Protein AF-A0A3P3XRT3-F1 (afdb_monomer)

Secondary structure (DSSP, 8-state):
---HHHHHHHHHHH--HHHHHHHHHHTT----HHHHHHHHHHTB-TTS-B-SSTTPPPBHHHHHHHHHHHHHTT-TTSHHHHHHHHHHHHT--TTS-----S-TT-TTS-GGG-TT-HHHHHHHHHHHHHHHHHH-S--HHHHHHHHHHHHH--GGGS-HHHHHHHHHHHTGGGGGGSHHHHHHHHHHHHH--TTS-HHHHHHHHHHHHHTT--TTSTTHHHHHHH----TTS----SS-GGGHHHHHHHHHHHHHHHT-

pLDDT: mean 92.36, std 7.06, range [64.94, 98.56]

Sequence (260 aa):
MINIDTAEGFIRKNGTEIERARLSSILGSMFDTQKALSLIQSLQNKDGGFSLVKDRESNISDTGFILTWLSDLKALHSNIAEKAIVYLESLQNKNGSWNETLPTDDTETPEWQKPENHRAMLFHTANTLFWLNKYSRNSICIEKGKRFLNENYKSEQEYIHTKWLFASIMSEKHSWRSSIIREIVKEIYEEITPEMPSSILTWMLCAFSVYEIPRDMEYIPAMMRQIHQEGDGSIESEDDDSYKVNATLEAVKVYKYYIE

InterPro domains:
  IPR008930 Terpenoid cyclases/protein prenyltransferase alpha-alpha toroid [SSF48239] (33-183)

Foldseek 3Di:
DADPVLLLVVLVVQPDLLLPLLLCLLVVHDDDLVVNVVVLLVQADPQLAGDPDPPDDGKLVRLLVVCVSCVSSVNCVPPSNVSSLVSLLVQQDPQLWHAIPDDQPPPPDDPLNHRPRPQVRLLSLLSSLLSNCLSDVDDPSNVSSLVSCVVPPDLVPHDLNSLLSNLLSCCAPNSCPPPVSLVSVVSSLVPDDLPDFLLVLLVSLLSNLSSPNACPRPCNVVSLVSRDADPSSWGDDPPDPSCRSVSSSSNSNSCSRHPD

Organism: NCBI:txid156406

Mean predicted aligned error: 3.98 Å

Nearest PDB structures (foldseek):
  6sbb-assembly1_A  TM=6.540E-01  e=2.437E-04  Scytonema sp. PCC 10023
  6sbd-assembly1_A  TM=6.364E-01  e=5.024E-04  Scytonema sp. PCC 10023
  6sbg-assembly1_A  TM=6.537E-01  e=1.359E-03  Scytonema sp. PCC 10023
  6sbe-assembly1_A  TM=6.057E-01  e=8.646E-04  Scytonema sp. PCC 10023
  6sbb-assembly2_B  TM=6.166E-01  e=2.678E-03  Scytonema sp. PCC 10023

Radius of gyration: 17.57 Å; Cα contacts (8 Å, |Δi|>4): 375; chains: 1; bounding box: 46×42×44 Å

Solvent-accessible surface area (backbone atoms only — not comparable to full-atom values): 14214 Å² total; per-residue (Å²): 114,87,56,60,70,41,26,49,52,33,34,66,73,72,36,53,73,54,51,41,40,28,50,25,44,69,73,71,47,90,65,68,62,67,61,38,50,54,56,55,54,73,45,46,47,95,74,26,25,18,29,89,51,84,96,51,72,56,32,57,66,43,32,49,52,50,50,51,52,29,48,45,56,73,34,54,87,33,75,66,38,49,33,30,50,53,31,56,62,71,57,51,40,96,75,24,42,28,55,45,71,60,72,85,83,51,86,82,60,54,71,70,56,34,50,89,33,69,48,20,26,49,32,43,29,25,54,50,45,43,50,50,51,71,72,43,91,78,50,73,65,53,56,35,28,53,48,36,46,70,75,65,68,49,83,94,72,49,52,71,67,29,52,46,35,44,44,20,61,64,15,50,94,69,35,51,76,38,68,66,41,47,48,54,52,47,55,55,54,75,67,64,52,97,82,57,48,30,21,57,56,21,49,46,48,36,46,27,51,78,36,66,54,58,59,85,43,83,63,46,62,59,57,57,67,66,41,57,65,48,96,69,23,39,19,54,40,79,82,44,80,88,43,18,49,56,26,27,53,29,42,52,50,35,43,61,69,65,72,102

Structure (mmCIF, N/CA/C/O backbone):
data_AF-A0A3P3XRT3-F1
#
_entry.id   AF-A0A3P3XRT3-F1
#
loop_
_atom_site.group_PDB
_atom_site.id
_atom_site.type_symbol
_atom_site.label_atom_id
_atom_site.label_alt_id
_atom_site.label_comp_id
_atom_site.label_asym_id
_atom_site.label_entity_id
_atom_site.label_seq_id
_atom_site.pdbx_PDB_ins_code
_atom_site.Cartn_x
_atom_site.Cartn_y
_atom_site.Cartn_z
_atom_site.occupancy
_atom_site.B_iso_or_equiv
_atom_site.auth_seq_id
_atom_site.auth_comp_id
_atom_site.auth_asym_id
_atom_site.auth_atom_id
_atom_site.pdbx_PDB_model_num
ATOM 1 N N . MET A 1 1 ? -12.065 -13.260 13.465 1.00 81.06 1 MET A N 1
ATOM 2 C CA . MET A 1 1 ? -12.872 -12.336 12.631 1.00 81.06 1 MET A CA 1
ATOM 3 C C . MET A 1 1 ? -12.669 -10.952 13.203 1.00 81.06 1 MET A C 1
ATOM 5 O O . MET A 1 1 ? -12.703 -10.832 14.419 1.00 81.06 1 MET A O 1
ATOM 9 N N . ILE A 1 2 ? -12.411 -9.964 12.351 1.00 94.00 2 ILE A N 1
ATOM 10 C CA . ILE A 1 2 ? -12.077 -8.600 12.774 1.00 94.00 2 ILE A CA 1
ATOM 11 C C . ILE A 1 2 ? -13.314 -7.951 13.401 1.00 94.00 2 ILE A C 1
ATOM 13 O O . ILE A 1 2 ? -14.370 -7.900 12.771 1.00 94.00 2 ILE A O 1
ATOM 17 N N . ASN A 1 3 ? -13.184 -7.472 14.634 1.00 96.62 3 ASN A N 1
ATOM 18 C CA . ASN A 1 3 ? -14.181 -6.650 15.299 1.00 96.62 3 ASN A CA 1
ATOM 19 C C . ASN A 1 3 ? -13.931 -5.180 14.932 1.00 96.62 3 ASN A C 1
ATOM 21 O O . ASN A 1 3 ? -12.921 -4.590 15.326 1.00 96.62 3 ASN A O 1
ATOM 25 N N . ILE A 1 4 ? -14.846 -4.611 14.141 1.00 96.94 4 ILE A N 1
ATOM 26 C CA . ILE A 1 4 ? -14.739 -3.237 13.638 1.00 96.94 4 ILE A CA 1
ATOM 27 C C . ILE A 1 4 ? -14.843 -2.204 14.757 1.00 96.94 4 ILE A C 1
ATOM 29 O O . ILE A 1 4 ? -14.091 -1.236 14.727 1.00 96.94 4 ILE A O 1
ATOM 33 N N . ASP A 1 5 ? -15.691 -2.418 15.763 1.00 97.25 5 ASP A N 1
ATOM 34 C CA . ASP A 1 5 ? -15.890 -1.436 16.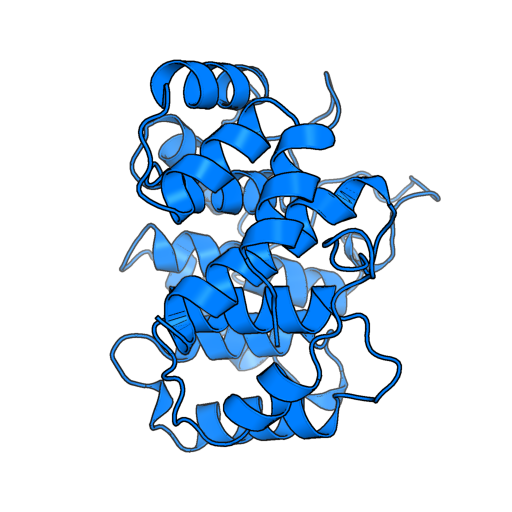834 1.00 97.25 5 ASP A CA 1
ATOM 35 C C . ASP A 1 5 ? -14.616 -1.266 17.675 1.00 97.25 5 ASP A C 1
ATOM 37 O O . ASP A 1 5 ? -14.213 -0.145 18.001 1.00 97.25 5 ASP A O 1
ATOM 41 N N . THR A 1 6 ? -13.936 -2.372 18.000 1.00 98.12 6 THR A N 1
ATOM 42 C CA . THR A 1 6 ? -12.671 -2.318 18.749 1.00 98.12 6 THR A CA 1
ATOM 43 C C . THR A 1 6 ? -11.519 -1.807 17.885 1.00 98.12 6 THR A C 1
ATOM 45 O O . THR A 1 6 ? -10.728 -0.999 18.371 1.00 98.12 6 THR A O 1
ATOM 48 N N . ALA A 1 7 ? -11.453 -2.187 16.602 1.00 98.31 7 ALA A N 1
ATOM 49 C CA . ALA A 1 7 ? -10.472 -1.650 15.652 1.00 98.31 7 ALA A CA 1
ATOM 50 C C . ALA A 1 7 ? -10.619 -0.130 15.477 1.00 98.31 7 ALA A C 1
ATOM 52 O O . ALA A 1 7 ? -9.640 0.616 15.538 1.00 98.31 7 ALA A O 1
ATOM 53 N N . GLU A 1 8 ? -11.852 0.348 15.307 1.00 98.12 8 GLU A N 1
ATOM 54 C CA . GLU A 1 8 ? -12.161 1.769 15.207 1.00 98.12 8 GLU A CA 1
ATOM 55 C C . GLU A 1 8 ? -11.764 2.504 16.491 1.00 98.12 8 GLU A C 1
ATOM 57 O O . GLU A 1 8 ? -11.096 3.539 16.428 1.00 98.12 8 GLU A O 1
ATOM 62 N N . GLY A 1 9 ? -12.122 1.955 17.656 1.00 98.19 9 GLY A N 1
ATOM 63 C CA . GLY A 1 9 ? -11.733 2.499 18.956 1.00 98.19 9 GLY A CA 1
ATOM 64 C C . GLY A 1 9 ? -10.215 2.637 19.104 1.00 98.19 9 GLY A C 1
ATOM 65 O O . GLY A 1 9 ? -9.730 3.696 19.516 1.00 98.19 9 GLY A O 1
ATOM 66 N N . PHE A 1 10 ? -9.464 1.608 18.700 1.00 98.56 10 PHE A N 1
ATOM 67 C CA . PHE A 1 10 ? -8.004 1.622 18.695 1.00 98.56 10 PHE A CA 1
ATOM 68 C C . PHE A 1 10 ? -7.444 2.726 17.786 1.00 98.56 10 PHE A C 1
ATOM 70 O O . PHE A 1 10 ? -6.646 3.551 18.240 1.00 98.56 10 PHE A O 1
ATOM 77 N N . ILE A 1 11 ? -7.892 2.802 16.527 1.00 98.44 11 ILE A N 1
ATOM 78 C CA . ILE A 1 11 ? -7.396 3.793 15.556 1.00 98.44 11 ILE A CA 1
ATOM 79 C C . ILE A 1 11 ? -7.753 5.217 15.995 1.00 98.44 11 ILE A C 1
ATOM 81 O O . ILE A 1 11 ? -6.929 6.125 15.893 1.00 98.44 11 ILE A O 1
ATOM 85 N N . ARG A 1 12 ? -8.958 5.451 16.526 1.00 97.44 12 ARG A N 1
ATOM 86 C CA . ARG A 1 12 ? -9.352 6.784 17.013 1.00 97.44 12 ARG A CA 1
ATOM 87 C C . ARG A 1 12 ? -8.476 7.254 18.170 1.00 97.44 12 ARG A C 1
ATOM 89 O O . ARG A 1 12 ? -8.139 8.440 18.220 1.00 97.44 12 ARG A O 1
ATOM 96 N N . LYS A 1 13 ? -8.112 6.338 19.071 1.00 97.94 13 LYS A N 1
ATOM 97 C CA . LYS A 1 13 ? -7.284 6.621 20.246 1.00 97.94 13 LYS A CA 1
ATOM 98 C C . LYS A 1 13 ? -5.815 6.851 19.890 1.00 97.94 13 LYS A C 1
ATOM 100 O O . LYS A 1 13 ? -5.220 7.777 20.430 1.00 97.94 13 LYS A O 1
ATOM 105 N N . ASN A 1 14 ? -5.248 6.024 19.013 1.00 98.12 14 ASN A N 1
ATOM 106 C CA . ASN A 1 14 ? -3.798 5.973 18.789 1.00 98.12 14 ASN A CA 1
ATOM 107 C C . ASN A 1 14 ? -3.346 6.599 17.462 1.00 98.12 14 ASN A C 1
ATOM 109 O O . ASN A 1 14 ? -2.182 6.957 17.327 1.00 98.12 14 ASN A O 1
ATOM 113 N N . GLY A 1 15 ? -4.247 6.752 16.491 1.00 96.88 15 GLY A N 1
ATOM 114 C CA . GLY A 1 15 ? -3.900 7.250 15.166 1.00 96.88 15 GLY A CA 1
ATOM 115 C C . GLY A 1 15 ? -3.586 8.742 15.129 1.00 96.88 15 GLY A C 1
ATOM 116 O O . GLY A 1 15 ? -4.066 9.554 15.924 1.00 96.88 15 GLY A O 1
ATOM 117 N N . THR A 1 16 ? -2.808 9.126 14.134 1.00 95.62 16 THR A N 1
ATOM 118 C CA . THR A 1 16 ? -2.596 10.504 13.709 1.00 95.62 16 THR A CA 1
ATOM 119 C C . THR A 1 16 ? -3.871 11.103 13.108 1.00 95.62 16 THR A C 1
ATOM 121 O O . THR A 1 16 ? -4.894 10.446 12.898 1.00 95.62 16 THR A O 1
ATOM 124 N N . GLU A 1 17 ? -3.827 12.400 12.810 1.00 95.50 17 GLU A N 1
ATOM 125 C CA . GLU A 1 17 ? -4.923 13.063 12.107 1.00 95.50 17 GLU A CA 1
ATOM 126 C C . GLU A 1 17 ? -5.168 12.479 10.705 1.00 95.50 17 GLU A C 1
ATOM 128 O O . GLU A 1 17 ? -6.323 12.303 10.314 1.00 95.50 17 GLU A O 1
ATOM 133 N N . ILE A 1 18 ? -4.102 12.106 9.991 1.00 96.44 18 ILE A N 1
ATOM 134 C CA . ILE A 1 18 ? -4.201 11.486 8.666 1.00 96.44 18 ILE A CA 1
ATOM 135 C C . ILE A 1 18 ? -4.844 10.098 8.777 1.00 96.44 18 ILE A C 1
ATOM 137 O O . ILE A 1 18 ? -5.763 9.784 8.026 1.00 96.44 18 ILE A O 1
ATOM 141 N N . GLU A 1 19 ? -4.433 9.283 9.747 1.00 97.31 19 GLU A N 1
ATOM 142 C CA . GLU A 1 19 ? -4.972 7.930 9.940 1.00 97.31 19 GLU A CA 1
ATOM 143 C C . GLU A 1 19 ? -6.439 7.934 10.372 1.00 97.31 19 GLU A C 1
ATOM 145 O O . GLU A 1 19 ? -7.237 7.146 9.865 1.00 97.31 19 GLU A O 1
ATOM 150 N N . ARG A 1 20 ? -6.845 8.872 11.237 1.00 97.75 20 ARG A N 1
ATOM 151 C CA . ARG A 1 20 ? -8.266 9.053 11.573 1.00 97.75 20 ARG A CA 1
ATOM 152 C C . ARG A 1 20 ? -9.093 9.504 10.370 1.00 97.75 20 ARG A C 1
ATOM 154 O O . ARG A 1 20 ? -10.235 9.072 10.229 1.00 97.75 20 ARG A O 1
ATOM 161 N N . ALA A 1 21 ? -8.540 10.349 9.501 1.00 97.81 21 ALA A N 1
ATOM 162 C CA . ALA A 1 21 ? -9.206 10.734 8.260 1.00 97.81 21 ALA A CA 1
ATOM 163 C C . ALA A 1 21 ? -9.340 9.543 7.295 1.00 97.81 21 ALA A C 1
ATOM 165 O O . ALA A 1 21 ? -10.417 9.338 6.734 1.00 97.81 21 ALA A O 1
ATOM 166 N N . ARG A 1 22 ? -8.289 8.717 7.160 1.00 97.81 22 ARG A N 1
ATOM 167 C CA . ARG A 1 22 ? -8.327 7.458 6.394 1.00 97.81 22 ARG A CA 1
ATOM 168 C C . ARG A 1 22 ? -9.428 6.538 6.921 1.00 97.81 22 ARG A C 1
ATOM 170 O O . ARG A 1 22 ? -10.268 6.114 6.135 1.00 97.81 22 ARG A O 1
ATOM 177 N N . LEU A 1 23 ? -9.491 6.313 8.238 1.00 98.12 23 LEU A N 1
ATOM 178 C CA . LEU A 1 23 ? -10.546 5.516 8.878 1.00 98.12 23 LEU A CA 1
ATOM 179 C C . LEU A 1 23 ? -11.943 6.030 8.518 1.00 98.12 23 LEU A C 1
ATOM 181 O O . LEU A 1 23 ? -12.778 5.266 8.039 1.00 98.12 23 LEU A O 1
ATOM 185 N N . SER A 1 24 ? -12.197 7.328 8.709 1.00 97.62 24 SER A N 1
ATOM 186 C CA . SER A 1 24 ? -13.496 7.920 8.382 1.00 97.62 24 SER A CA 1
ATOM 187 C C . SER A 1 24 ? -13.851 7.747 6.903 1.00 97.62 24 SER A C 1
ATOM 189 O O . SER A 1 24 ? -14.993 7.415 6.594 1.00 97.62 24 SER A O 1
ATOM 191 N N . SER A 1 25 ? -12.884 7.908 5.994 1.00 97.19 25 SER A N 1
ATOM 192 C CA . SER A 1 25 ? -13.086 7.684 4.557 1.00 97.19 25 SER A CA 1
ATOM 193 C C . SER A 1 25 ? -13.452 6.232 4.232 1.00 97.19 25 SER A C 1
ATOM 195 O O . SER A 1 25 ? -14.403 5.990 3.480 1.00 97.19 25 SER A O 1
ATOM 197 N N . ILE A 1 26 ? -12.737 5.273 4.833 1.00 96.50 26 ILE A N 1
ATOM 198 C CA . ILE A 1 26 ? -12.958 3.828 4.669 1.00 96.50 26 ILE A CA 1
ATOM 199 C C . ILE A 1 26 ? -14.353 3.431 5.177 1.00 96.50 26 ILE A C 1
ATOM 201 O O . ILE A 1 26 ? -15.062 2.671 4.518 1.00 96.50 26 ILE A O 1
ATOM 205 N N . LEU A 1 27 ? -14.782 3.990 6.311 1.00 95.81 27 LEU A N 1
ATOM 206 C CA . LEU A 1 27 ? -16.100 3.738 6.902 1.00 95.81 27 LEU A CA 1
ATOM 207 C C . LEU A 1 27 ? -17.239 4.542 6.246 1.00 95.81 27 LEU A C 1
ATOM 209 O O . LEU A 1 27 ? -18.396 4.372 6.619 1.00 95.81 27 LEU A O 1
ATOM 213 N N . GLY A 1 28 ? -16.945 5.431 5.290 1.00 93.81 28 GLY A N 1
ATOM 214 C CA . GLY A 1 28 ? -17.950 6.301 4.666 1.00 93.81 28 GLY A CA 1
ATOM 215 C C . GLY A 1 28 ? -18.530 7.363 5.608 1.00 93.81 28 GLY A C 1
ATOM 216 O O . GLY A 1 28 ? -19.614 7.888 5.362 1.00 93.81 28 GLY A O 1
ATOM 217 N N . SER A 1 29 ? -17.819 7.677 6.690 1.00 92.44 29 SER A N 1
ATOM 218 C CA . SER A 1 29 ? -18.172 8.723 7.651 1.00 92.44 29 SER A CA 1
ATOM 219 C C . SER A 1 29 ? -17.714 10.104 7.177 1.00 92.44 29 SER A C 1
ATOM 221 O O . SER A 1 29 ? -16.806 10.229 6.359 1.00 92.44 29 SER A O 1
ATOM 223 N N . MET A 1 30 ? -18.317 11.165 7.719 1.00 87.31 30 MET A N 1
ATOM 224 C CA . MET A 1 30 ? -17.897 12.542 7.438 1.00 87.31 30 MET A CA 1
ATOM 225 C C . MET A 1 30 ? -16.504 12.827 8.020 1.00 87.31 30 MET A C 1
ATOM 227 O O . MET A 1 30 ? -16.232 12.508 9.178 1.00 87.31 30 MET A O 1
ATOM 231 N N . PHE A 1 31 ? -15.633 13.467 7.238 1.00 91.31 31 PHE A N 1
ATOM 232 C CA . PHE A 1 31 ? -14.323 13.947 7.684 1.00 91.31 31 PHE A CA 1
ATOM 233 C C . PHE A 1 31 ? -13.851 15.135 6.846 1.00 91.31 31 PHE A C 1
ATOM 235 O O . PHE A 1 31 ? -14.335 15.364 5.738 1.00 91.31 31 PHE A O 1
ATOM 242 N N . ASP A 1 32 ? -12.884 15.881 7.375 1.00 90.06 32 ASP A N 1
ATOM 243 C CA . ASP A 1 32 ? -12.244 16.972 6.646 1.00 90.06 32 ASP A CA 1
ATOM 244 C C . ASP A 1 32 ? -11.137 16.424 5.735 1.00 90.06 32 ASP A C 1
ATOM 246 O O . ASP A 1 32 ? -9.975 16.279 6.127 1.00 90.06 32 ASP A O 1
ATOM 250 N N . THR A 1 33 ? -11.515 16.086 4.502 1.00 88.75 33 THR A N 1
ATOM 251 C CA . THR A 1 33 ? -10.570 15.625 3.479 1.00 88.75 33 THR A CA 1
ATOM 252 C C . THR A 1 33 ? -9.518 16.682 3.166 1.00 88.75 33 THR A C 1
ATOM 254 O O . THR A 1 33 ? -8.355 16.340 2.965 1.00 88.75 33 THR A O 1
ATOM 257 N N . GLN A 1 34 ? -9.887 17.964 3.162 1.00 92.25 34 GLN A N 1
ATOM 258 C CA . GLN A 1 34 ? -8.966 19.032 2.792 1.00 92.25 34 GLN A CA 1
ATOM 259 C C . GLN A 1 34 ? -7.842 19.165 3.816 1.00 92.25 34 GLN A C 1
ATOM 261 O O . GLN A 1 34 ? -6.679 19.284 3.432 1.00 92.25 34 GLN A O 1
ATOM 266 N N . LYS A 1 35 ? -8.167 19.075 5.109 1.00 95.38 35 LYS A N 1
ATOM 267 C CA . LYS A 1 35 ? -7.165 19.099 6.176 1.00 95.38 35 LYS A CA 1
ATOM 268 C C . LYS A 1 35 ? -6.187 17.929 6.071 1.00 95.38 35 LYS A C 1
ATOM 270 O O . LYS A 1 35 ? -4.979 18.146 6.141 1.00 95.38 35 LYS A O 1
ATOM 275 N N . ALA A 1 36 ? -6.687 16.713 5.841 1.00 96.19 36 ALA A N 1
ATOM 276 C CA . ALA A 1 36 ? -5.834 15.538 5.657 1.00 96.19 36 ALA A CA 1
ATOM 277 C C . ALA A 1 36 ? -4.910 15.686 4.435 1.00 96.19 36 ALA A C 1
ATOM 279 O O . ALA A 1 36 ? -3.708 15.453 4.541 1.00 96.19 36 ALA A O 1
ATOM 280 N N . LEU A 1 37 ? -5.442 16.144 3.297 1.00 97.25 37 LEU A N 1
ATOM 281 C CA . LEU A 1 37 ? -4.646 16.369 2.088 1.00 97.25 37 LEU A CA 1
ATOM 282 C C . LEU A 1 37 ? -3.605 17.478 2.268 1.00 97.25 37 LEU A C 1
ATOM 284 O O . LEU A 1 37 ? -2.498 17.342 1.759 1.00 97.25 37 LEU A O 1
ATOM 288 N N . SER A 1 38 ? -3.911 18.542 3.011 1.00 96.88 38 SER A N 1
ATOM 289 C CA . SER A 1 38 ? -2.933 19.587 3.331 1.00 96.88 38 SER A CA 1
ATOM 290 C C . SER A 1 38 ? -1.791 19.069 4.211 1.00 96.88 38 SER A C 1
ATOM 292 O O . SER A 1 38 ? -0.639 19.435 3.978 1.00 96.88 38 SER A O 1
ATOM 294 N N . LEU A 1 39 ? -2.078 18.188 5.176 1.00 96.00 39 LEU A N 1
ATOM 295 C CA . LEU A 1 39 ? -1.039 17.530 5.975 1.00 96.00 39 LEU A CA 1
ATOM 296 C C . LEU A 1 39 ? -0.164 16.622 5.106 1.00 96.00 39 LEU A C 1
ATOM 298 O O . LEU A 1 39 ? 1.056 16.734 5.170 1.00 96.00 39 LEU A O 1
ATOM 302 N N . ILE A 1 40 ? -0.766 15.797 4.244 1.00 96.81 40 ILE A N 1
ATOM 303 C CA . ILE A 1 40 ? -0.012 14.950 3.307 1.00 96.81 40 ILE A CA 1
ATOM 304 C C . ILE A 1 40 ? 0.847 15.818 2.387 1.00 96.81 40 ILE A C 1
ATOM 306 O O . ILE A 1 40 ? 2.037 15.573 2.254 1.00 96.81 40 ILE A O 1
ATOM 310 N N . GLN A 1 41 ? 0.288 16.879 1.801 1.00 96.69 41 GLN A N 1
ATOM 311 C CA . GLN A 1 41 ? 1.028 17.772 0.910 1.00 96.69 41 GLN A CA 1
ATOM 312 C C . GLN A 1 41 ? 2.255 18.402 1.584 1.00 96.69 41 GLN A C 1
ATOM 314 O O . GLN A 1 41 ? 3.252 18.641 0.910 1.00 96.69 41 GLN A O 1
ATOM 319 N N . SER A 1 42 ? 2.209 18.652 2.897 1.00 94.69 42 SER A N 1
ATOM 320 C CA . SER A 1 42 ? 3.353 19.195 3.642 1.00 94.69 42 SER A CA 1
ATOM 321 C C . SER A 1 42 ? 4.541 18.230 3.758 1.00 94.69 42 SER A C 1
ATOM 323 O O . SER A 1 42 ? 5.649 18.680 4.036 1.00 94.69 42 SER A O 1
ATOM 325 N N . LEU A 1 43 ? 4.317 16.934 3.514 1.00 94.69 43 LEU A N 1
ATOM 326 C CA . LEU A 1 43 ? 5.352 15.896 3.466 1.00 94.69 43 LEU A CA 1
ATOM 327 C C . LEU A 1 43 ? 5.962 15.738 2.062 1.00 94.69 43 LEU A C 1
ATOM 329 O O . LEU A 1 43 ? 6.950 15.025 1.904 1.00 94.69 43 LEU A O 1
ATOM 333 N N . GLN A 1 44 ? 5.362 16.348 1.032 1.00 96.88 44 GLN A N 1
ATOM 334 C CA . GLN A 1 44 ? 5.800 16.178 -0.352 1.00 96.88 44 GLN A CA 1
ATOM 335 C C . GLN A 1 44 ? 7.020 17.054 -0.641 1.00 96.88 44 GLN A C 1
ATOM 337 O O . GLN A 1 44 ? 6.978 18.278 -0.477 1.00 96.88 44 GLN A O 1
ATOM 342 N N . ASN A 1 45 ? 8.087 16.438 -1.139 1.00 97.19 45 ASN A N 1
ATOM 343 C CA . ASN A 1 45 ? 9.278 17.156 -1.568 1.00 97.19 45 ASN A CA 1
ATOM 344 C C . ASN A 1 45 ? 9.054 17.850 -2.921 1.00 97.19 45 ASN A C 1
ATOM 346 O O . ASN A 1 45 ? 8.067 17.640 -3.632 1.00 97.19 45 ASN A O 1
ATOM 350 N N . LYS A 1 46 ? 9.986 18.738 -3.289 1.00 96.75 46 LYS A N 1
ATOM 351 C CA . LYS A 1 46 ? 9.885 19.552 -4.516 1.00 96.75 46 LYS A CA 1
ATOM 352 C C . LYS A 1 46 ? 9.902 18.724 -5.804 1.00 96.75 46 LYS A C 1
ATOM 354 O O . LYS A 1 46 ? 9.381 19.195 -6.812 1.00 96.75 46 LYS A O 1
ATOM 359 N N . ASP A 1 47 ? 10.508 17.544 -5.767 1.00 96.88 47 ASP A N 1
ATOM 360 C CA . ASP A 1 47 ? 10.563 16.571 -6.863 1.00 96.88 47 ASP A CA 1
ATOM 361 C C . ASP A 1 47 ? 9.247 15.791 -7.048 1.00 96.88 47 ASP A C 1
ATOM 363 O O . ASP A 1 47 ? 9.082 15.102 -8.050 1.00 96.88 47 ASP A O 1
ATOM 367 N N . GLY A 1 48 ? 8.291 15.940 -6.123 1.00 97.75 48 GLY A N 1
ATOM 368 C CA . GLY A 1 48 ? 6.992 15.272 -6.144 1.00 97.75 48 GLY A CA 1
ATOM 369 C C . GLY A 1 48 ? 6.939 13.965 -5.355 1.00 97.75 48 GLY A C 1
ATOM 370 O O . GLY A 1 48 ? 5.836 13.469 -5.114 1.00 97.75 48 GLY A O 1
ATOM 371 N N . GLY A 1 49 ? 8.081 13.434 -4.918 1.00 97.62 49 GLY A N 1
ATOM 372 C CA . GLY A 1 49 ? 8.141 12.252 -4.067 1.00 97.62 49 GLY A CA 1
ATOM 373 C C . GLY A 1 49 ? 7.897 12.579 -2.594 1.00 97.62 49 GLY A C 1
ATOM 374 O O . GLY A 1 49 ? 7.670 13.729 -2.204 1.00 97.62 49 GLY A O 1
ATOM 375 N N . PHE A 1 50 ? 7.988 11.554 -1.749 1.00 96.88 50 PHE A N 1
ATOM 376 C CA . PHE A 1 50 ? 7.787 11.662 -0.304 1.00 96.88 50 PHE A CA 1
ATOM 377 C C . PHE A 1 50 ? 8.934 11.059 0.494 1.00 96.88 50 PHE A C 1
ATOM 379 O O . PHE A 1 50 ? 9.604 10.138 0.034 1.00 96.88 50 PHE A O 1
ATOM 386 N N . SER A 1 51 ? 9.092 11.581 1.707 1.00 92.31 51 SER A N 1
ATOM 387 C CA . SER A 1 51 ? 9.787 10.935 2.812 1.00 92.31 51 SER A CA 1
ATOM 388 C C . SER A 1 51 ? 8.920 11.059 4.063 1.00 92.31 51 SER A C 1
ATOM 390 O O . SER A 1 51 ? 8.376 12.133 4.338 1.00 92.31 51 SER A O 1
ATOM 392 N N . LEU A 1 52 ? 8.792 9.981 4.837 1.00 88.56 52 LEU A N 1
ATOM 393 C CA . LEU A 1 52 ? 8.111 10.012 6.136 1.00 88.56 52 LEU A CA 1
ATOM 394 C C . LEU A 1 52 ? 8.973 10.673 7.217 1.00 88.56 52 LEU A C 1
ATOM 396 O O . LEU A 1 52 ? 8.457 11.148 8.231 1.00 88.56 52 LEU A O 1
ATOM 400 N N . VAL A 1 53 ? 10.283 10.764 6.984 1.00 85.06 53 VAL A N 1
ATOM 401 C CA . VAL A 1 53 ? 11.205 11.514 7.833 1.00 85.06 53 VAL A CA 1
ATOM 402 C C . VAL A 1 53 ? 11.376 12.918 7.271 1.00 85.06 53 VAL A C 1
ATOM 404 O O . VAL A 1 53 ? 11.759 13.111 6.114 1.00 85.06 53 VAL A O 1
ATOM 407 N N . LYS A 1 54 ? 11.113 13.915 8.115 1.00 82.44 54 LYS A N 1
ATOM 408 C CA . LYS A 1 54 ? 11.238 15.324 7.753 1.00 82.44 54 LYS A CA 1
ATOM 409 C C . LYS A 1 54 ? 12.654 15.648 7.256 1.00 82.44 54 LYS A C 1
ATOM 411 O O . LYS A 1 54 ? 13.634 15.186 7.833 1.00 82.44 54 LYS A O 1
ATOM 416 N N . ASP A 1 55 ? 12.728 16.482 6.219 1.00 83.81 55 ASP A N 1
ATOM 417 C CA . ASP A 1 55 ? 13.968 16.996 5.620 1.00 83.81 55 ASP A CA 1
ATOM 418 C C . ASP A 1 55 ? 14.887 15.910 5.012 1.00 83.81 55 ASP A C 1
ATOM 420 O O . ASP A 1 55 ? 16.047 16.189 4.710 1.00 83.81 55 ASP A O 1
ATOM 424 N N . ARG A 1 56 ? 14.378 14.687 4.793 1.00 87.88 56 ARG A N 1
ATOM 425 C CA . ARG A 1 56 ? 15.063 13.650 4.005 1.00 87.88 56 ARG A CA 1
ATOM 426 C C . ARG A 1 56 ? 14.629 13.664 2.539 1.00 87.88 56 ARG A C 1
ATOM 428 O O . ARG A 1 56 ? 13.554 14.154 2.182 1.00 87.88 56 ARG A O 1
ATOM 435 N N . GLU A 1 57 ? 15.498 13.112 1.699 1.00 91.75 57 GLU A N 1
ATOM 436 C CA . GLU A 1 57 ? 15.238 12.910 0.277 1.00 91.75 57 GLU A CA 1
ATOM 437 C C . GLU A 1 57 ? 14.073 11.951 0.057 1.00 91.75 57 GLU A C 1
ATOM 439 O O . GLU A 1 57 ? 13.812 11.058 0.865 1.00 91.75 57 GLU A O 1
ATOM 444 N N . SER A 1 58 ? 13.368 12.149 -1.053 1.00 95.19 58 SER A N 1
ATOM 445 C CA . SER A 1 58 ? 12.285 11.255 -1.422 1.00 95.19 58 SER A CA 1
ATOM 446 C C . SER A 1 58 ? 12.799 9.870 -1.768 1.00 95.19 58 SER A C 1
ATOM 448 O O . SER A 1 58 ? 13.872 9.726 -2.355 1.00 95.19 58 SER A O 1
ATOM 450 N N . ASN A 1 59 ? 11.995 8.866 -1.438 1.00 94.00 59 ASN A N 1
ATOM 451 C CA . ASN A 1 59 ? 12.289 7.469 -1.726 1.00 94.00 59 ASN A CA 1
ATOM 452 C C . ASN A 1 59 ? 11.042 6.735 -2.244 1.00 94.00 59 ASN A C 1
ATOM 454 O O . ASN A 1 59 ? 9.913 7.244 -2.172 1.00 94.00 59 ASN A O 1
ATOM 458 N N . ILE A 1 60 ? 11.247 5.551 -2.824 1.00 95.44 60 ILE A N 1
ATOM 459 C CA . ILE A 1 60 ? 10.172 4.787 -3.470 1.00 95.44 60 ILE A CA 1
ATOM 460 C C . ILE A 1 60 ? 9.191 4.240 -2.435 1.00 95.44 60 ILE A C 1
ATOM 462 O O . ILE A 1 60 ? 7.978 4.291 -2.661 1.00 95.44 60 ILE A O 1
ATOM 466 N N . SER A 1 61 ? 9.696 3.728 -1.315 1.00 93.25 61 SER A N 1
ATOM 467 C CA . SER A 1 61 ? 8.895 3.072 -0.279 1.00 93.25 61 SER A CA 1
ATOM 468 C C . SER A 1 61 ? 7.898 4.042 0.345 1.00 93.25 61 SER A C 1
ATOM 470 O O . SER A 1 61 ? 6.694 3.786 0.310 1.00 93.25 61 SER A O 1
ATOM 472 N N . ASP A 1 62 ? 8.370 5.197 0.808 1.00 94.56 62 ASP A N 1
ATOM 473 C CA . ASP A 1 62 ? 7.541 6.234 1.422 1.00 94.56 62 ASP A CA 1
ATOM 474 C C . ASP A 1 62 ? 6.558 6.819 0.410 1.00 94.56 62 ASP A C 1
ATOM 476 O O . ASP A 1 62 ? 5.384 7.027 0.720 1.00 94.56 62 ASP A O 1
ATOM 480 N N . THR A 1 63 ? 6.992 7.028 -0.836 1.00 97.56 63 THR A N 1
ATOM 481 C CA . THR A 1 63 ? 6.094 7.504 -1.896 1.00 97.56 63 THR A CA 1
ATOM 482 C C . THR A 1 63 ? 4.972 6.500 -2.171 1.00 97.56 63 THR A C 1
ATOM 484 O O . THR A 1 63 ? 3.804 6.889 -2.249 1.00 97.56 63 THR A O 1
ATOM 487 N N . GLY A 1 64 ? 5.290 5.205 -2.260 1.00 96.19 64 GLY A N 1
ATOM 488 C CA . GLY A 1 64 ? 4.297 4.137 -2.382 1.00 96.19 64 GLY A CA 1
ATOM 489 C C . GLY A 1 64 ? 3.365 4.060 -1.170 1.00 96.19 64 GLY A C 1
ATOM 490 O O . GLY A 1 64 ? 2.154 3.903 -1.329 1.00 96.19 64 GLY A O 1
ATOM 491 N N . PHE A 1 65 ? 3.896 4.244 0.038 1.00 95.12 65 PHE A N 1
ATOM 492 C CA . PHE A 1 65 ? 3.109 4.235 1.268 1.00 95.12 65 PHE A CA 1
ATOM 493 C C . PHE A 1 65 ? 2.110 5.399 1.333 1.00 95.12 65 PHE A C 1
ATOM 495 O O . PHE A 1 65 ? 0.937 5.201 1.658 1.00 95.12 65 PHE A O 1
ATOM 502 N N . ILE A 1 66 ? 2.519 6.605 0.926 1.00 97.56 66 ILE A N 1
ATOM 503 C CA . ILE A 1 66 ? 1.618 7.761 0.824 1.00 97.56 66 ILE A CA 1
ATOM 504 C C . ILE A 1 66 ? 0.538 7.547 -0.249 1.00 97.56 66 ILE A C 1
ATOM 506 O O . ILE A 1 66 ? -0.603 7.983 -0.066 1.00 97.56 66 ILE A O 1
ATOM 510 N N . LEU A 1 67 ? 0.832 6.839 -1.346 1.00 97.81 67 LEU A N 1
ATOM 511 C CA . LEU A 1 67 ? -0.189 6.482 -2.339 1.00 97.81 67 LEU A CA 1
ATOM 512 C C . LEU A 1 67 ? -1.274 5.566 -1.746 1.00 97.81 67 LEU A C 1
ATOM 514 O O . LEU A 1 67 ? -2.448 5.736 -2.091 1.00 97.81 67 LEU A O 1
ATOM 518 N N . THR A 1 68 ? -0.943 4.705 -0.775 1.00 96.31 68 THR A N 1
ATOM 519 C CA . THR A 1 68 ? -1.944 3.978 0.029 1.00 96.31 68 THR A CA 1
ATOM 520 C C . THR A 1 68 ? -2.871 4.940 0.765 1.00 96.31 68 THR A C 1
ATOM 522 O O . THR A 1 68 ? -4.092 4.779 0.727 1.00 96.31 68 THR A O 1
ATOM 525 N N . TRP A 1 69 ? -2.322 5.977 1.403 1.00 97.50 69 TRP A N 1
ATOM 526 C CA . TRP A 1 69 ? -3.118 6.954 2.150 1.00 97.50 69 TRP A CA 1
ATOM 527 C C . TRP A 1 69 ? -4.039 7.748 1.226 1.00 97.50 69 TRP A C 1
ATOM 529 O O . TRP A 1 69 ? -5.217 7.935 1.528 1.00 97.50 69 TRP A O 1
ATOM 539 N N . LEU A 1 70 ? -3.526 8.180 0.073 1.00 97.69 70 LEU A N 1
ATOM 540 C CA . LEU A 1 70 ? -4.314 8.882 -0.938 1.00 97.69 70 LEU A CA 1
ATOM 541 C C . LEU A 1 70 ? -5.402 7.977 -1.528 1.00 97.69 70 LEU A C 1
ATOM 543 O O . LEU A 1 70 ? -6.503 8.457 -1.785 1.00 97.69 70 LEU A O 1
ATOM 547 N N . SER A 1 71 ? -5.143 6.678 -1.690 1.00 96.06 71 SER A N 1
ATOM 548 C CA . SER A 1 71 ? -6.156 5.684 -2.070 1.00 96.06 71 SER A CA 1
ATOM 549 C C . SER A 1 71 ? -7.280 5.590 -1.046 1.00 96.06 71 SER A C 1
ATOM 551 O O . SER A 1 71 ? -8.450 5.743 -1.402 1.00 96.06 71 SER A O 1
ATOM 553 N N . ASP A 1 72 ? -6.940 5.451 0.235 1.00 96.50 72 ASP A N 1
ATOM 554 C CA . ASP A 1 72 ? -7.925 5.362 1.317 1.00 96.50 72 ASP A CA 1
ATOM 555 C C . ASP A 1 72 ? -8.775 6.635 1.426 1.00 96.50 72 ASP A C 1
ATOM 557 O O . ASP A 1 72 ? -9.977 6.569 1.682 1.00 96.50 72 ASP A O 1
ATOM 561 N N . LEU A 1 73 ? -8.178 7.800 1.162 1.00 97.12 73 LEU A N 1
ATOM 562 C CA . LEU A 1 73 ? -8.850 9.104 1.125 1.00 97.12 73 LEU A CA 1
ATOM 563 C C . LEU A 1 73 ? -9.587 9.383 -0.198 1.00 97.12 73 LEU A C 1
ATOM 565 O O . LEU A 1 73 ? -10.111 10.482 -0.375 1.00 97.12 73 LEU A O 1
ATOM 569 N N . LYS A 1 74 ? -9.634 8.420 -1.132 1.00 95.19 74 LYS A N 1
ATOM 570 C CA . LYS A 1 74 ? -10.249 8.558 -2.470 1.00 95.19 74 LYS A CA 1
ATOM 571 C C . LYS A 1 74 ? -9.657 9.720 -3.285 1.00 95.19 74 LYS A C 1
ATOM 573 O O . LYS A 1 74 ? -10.332 10.339 -4.103 1.00 95.19 74 LYS A O 1
ATOM 578 N N . ALA A 1 75 ? -8.374 9.997 -3.072 1.00 96.12 75 ALA A N 1
ATOM 579 C CA . ALA A 1 75 ? -7.621 11.122 -3.614 1.00 96.12 75 ALA A CA 1
ATOM 580 C C . ALA A 1 75 ? -6.479 10.695 -4.557 1.00 96.12 75 ALA A C 1
ATOM 582 O O . ALA A 1 75 ? -5.576 11.491 -4.828 1.00 96.12 75 ALA A O 1
ATOM 583 N N . LEU A 1 76 ? -6.520 9.470 -5.098 1.00 94.56 76 LEU A N 1
ATOM 584 C CA . LEU A 1 76 ? -5.532 8.991 -6.077 1.00 94.56 76 LEU A CA 1
ATOM 585 C C . LEU A 1 76 ? -5.463 9.842 -7.346 1.00 94.56 76 LEU A C 1
ATOM 587 O O . LEU A 1 76 ? -4.440 9.813 -7.999 1.00 94.56 76 LEU A O 1
ATOM 591 N N . HIS A 1 77 ? -6.489 10.623 -7.688 1.00 93.19 77 HIS A N 1
ATOM 592 C CA . HIS A 1 77 ? -6.462 11.540 -8.840 1.00 93.19 77 HIS A CA 1
ATOM 593 C C . HIS A 1 77 ? -6.248 13.010 -8.441 1.00 93.19 77 HIS A C 1
ATOM 595 O O . HIS A 1 77 ? -6.577 13.921 -9.195 1.00 93.19 77 HIS A O 1
ATOM 601 N N . SER A 1 78 ? -5.733 13.260 -7.236 1.00 95.94 78 SER A N 1
ATOM 602 C CA . SER A 1 78 ? -5.331 14.601 -6.806 1.00 95.94 78 SER A CA 1
ATOM 603 C C . SER A 1 78 ? -3.989 15.013 -7.424 1.00 95.94 78 SER A C 1
ATOM 605 O O . SER A 1 78 ? -3.168 14.168 -7.774 1.00 95.94 78 SER A O 1
ATOM 607 N N . ASN A 1 79 ? -3.713 16.320 -7.458 1.00 96.75 79 ASN A N 1
ATOM 608 C CA . ASN A 1 79 ? -2.404 16.862 -7.858 1.00 96.75 79 ASN A CA 1
ATOM 609 C C . ASN A 1 79 ? -1.246 16.343 -6.976 1.00 96.75 79 ASN A C 1
ATOM 611 O O . ASN A 1 79 ? -0.101 16.297 -7.411 1.00 96.75 79 ASN A O 1
ATOM 615 N N . ILE A 1 80 ? -1.534 15.954 -5.728 1.00 97.88 80 ILE A N 1
ATOM 616 C CA . ILE A 1 80 ? -0.545 15.350 -4.825 1.00 97.88 80 ILE A CA 1
ATOM 617 C C . ILE A 1 80 ? -0.123 13.981 -5.375 1.00 97.88 80 ILE A C 1
ATOM 619 O O . ILE A 1 80 ? 1.069 13.725 -5.535 1.00 97.88 80 ILE A O 1
ATOM 623 N N . ALA A 1 81 ? -1.103 13.137 -5.713 1.00 97.50 81 ALA A N 1
ATOM 624 C CA . ALA A 1 81 ? -0.865 11.819 -6.293 1.00 97.50 81 ALA A CA 1
ATOM 625 C C . ALA A 1 81 ? -0.213 11.914 -7.678 1.00 97.50 81 ALA A C 1
ATOM 627 O O . ALA A 1 81 ? 0.739 11.196 -7.946 1.00 97.50 81 ALA A O 1
ATOM 628 N N . GLU A 1 82 ? -0.667 12.831 -8.537 1.00 96.81 82 GLU A N 1
ATOM 629 C CA . GLU A 1 82 ? -0.086 13.036 -9.871 1.00 96.81 82 GLU A CA 1
ATOM 630 C C . GLU A 1 82 ? 1.421 13.316 -9.808 1.00 96.81 82 GLU A C 1
ATOM 632 O O . GLU A 1 82 ? 2.202 12.688 -10.520 1.00 96.81 82 GLU A O 1
ATOM 637 N N . LYS A 1 83 ? 1.855 14.186 -8.891 1.00 98.06 83 LYS A N 1
ATOM 638 C CA . LYS A 1 83 ? 3.281 14.465 -8.674 1.00 98.06 83 LYS A CA 1
ATOM 639 C C . LYS A 1 83 ? 4.064 13.251 -8.175 1.00 98.06 83 LYS A C 1
ATOM 641 O O . LYS A 1 83 ? 5.177 13.034 -8.642 1.00 98.06 83 LYS A O 1
ATOM 646 N N . ALA A 1 84 ? 3.484 12.452 -7.280 1.00 97.88 84 ALA A N 1
ATOM 647 C CA . ALA A 1 84 ? 4.103 11.210 -6.815 1.00 97.88 84 ALA A CA 1
ATOM 648 C C . ALA A 1 84 ? 4.258 10.187 -7.944 1.00 97.88 84 ALA A C 1
ATOM 650 O O . ALA A 1 84 ? 5.287 9.528 -8.048 1.00 97.88 84 ALA A O 1
ATOM 651 N N . ILE A 1 85 ? 3.261 10.085 -8.822 1.00 97.06 85 ILE A N 1
ATOM 652 C CA . ILE A 1 85 ? 3.308 9.205 -9.990 1.00 97.06 85 ILE A CA 1
ATOM 653 C C . ILE A 1 85 ? 4.402 9.658 -10.955 1.00 97.06 85 ILE A C 1
ATOM 655 O O . ILE A 1 85 ? 5.216 8.835 -11.357 1.00 97.06 85 ILE A O 1
ATOM 659 N N . VAL A 1 86 ? 4.483 10.957 -11.264 1.00 96.69 86 VAL A N 1
ATOM 660 C CA . VAL A 1 86 ? 5.554 11.513 -12.112 1.00 96.69 86 VAL A CA 1
ATOM 661 C C . VAL A 1 86 ? 6.935 11.260 -11.504 1.00 96.69 86 VAL A C 1
ATOM 663 O O . VAL A 1 86 ? 7.854 10.864 -12.223 1.00 96.69 86 VAL A O 1
ATOM 666 N N . TYR A 1 87 ? 7.081 11.440 -10.189 1.00 97.44 87 TYR A N 1
ATOM 667 C CA . TYR A 1 87 ? 8.309 11.105 -9.471 1.00 97.44 87 TYR A CA 1
ATOM 668 C C . TYR A 1 87 ? 8.676 9.624 -9.655 1.00 97.44 87 TYR A C 1
ATOM 670 O O . TYR A 1 87 ? 9.774 9.330 -10.126 1.00 97.44 87 TYR A O 1
ATOM 678 N N . LEU A 1 88 ? 7.750 8.694 -9.389 1.00 97.12 88 LEU A N 1
ATOM 679 C CA . LEU A 1 88 ? 7.994 7.255 -9.542 1.00 97.12 88 LEU A CA 1
ATOM 680 C C . LEU A 1 88 ? 8.331 6.886 -10.992 1.00 97.12 88 LEU A C 1
ATOM 682 O O . LEU A 1 88 ? 9.275 6.137 -11.231 1.00 97.12 88 LEU A O 1
ATOM 686 N N . GLU A 1 89 ? 7.619 7.428 -11.982 1.00 96.25 89 GLU A N 1
ATOM 687 C CA . GLU A 1 89 ? 7.927 7.188 -13.397 1.00 96.25 89 GLU A CA 1
ATOM 688 C C . GLU A 1 89 ? 9.333 7.681 -13.780 1.00 96.25 89 GLU A C 1
ATOM 690 O O . GLU A 1 89 ? 10.006 7.033 -14.585 1.00 96.25 89 GLU A O 1
ATOM 695 N N . SER A 1 90 ? 9.805 8.781 -13.181 1.00 95.69 90 SER A N 1
ATOM 696 C CA . SER A 1 90 ? 11.141 9.339 -13.438 1.00 95.69 90 SER A CA 1
ATOM 697 C C . SER A 1 90 ? 12.291 8.455 -12.943 1.00 95.69 90 SER A C 1
ATOM 699 O O . SER A 1 90 ? 13.406 8.561 -13.456 1.00 95.69 90 SER A O 1
ATOM 701 N N . LEU A 1 91 ? 12.013 7.552 -11.997 1.00 96.06 91 LEU A N 1
ATOM 702 C CA . LEU A 1 91 ? 12.994 6.642 -11.403 1.00 96.06 91 LEU A CA 1
ATOM 703 C C . LEU A 1 91 ? 13.106 5.300 -12.137 1.00 96.06 91 LEU A C 1
ATOM 705 O O . LEU A 1 91 ? 13.919 4.461 -11.749 1.00 96.06 91 LEU A O 1
ATOM 709 N N . GLN A 1 92 ? 12.307 5.063 -13.185 1.00 96.94 92 GLN A N 1
ATOM 710 C CA . GLN A 1 92 ? 12.335 3.778 -13.877 1.00 96.94 92 GLN A CA 1
ATOM 711 C C . GLN A 1 92 ? 13.693 3.534 -14.556 1.00 96.94 92 GLN A C 1
ATOM 713 O O . GLN A 1 92 ? 14.144 4.300 -15.415 1.00 96.94 92 GLN A O 1
ATOM 718 N N . ASN A 1 93 ? 14.311 2.394 -14.249 1.00 95.88 93 ASN A N 1
ATOM 719 C CA . ASN A 1 93 ? 15.528 1.941 -14.908 1.00 95.88 93 ASN A CA 1
ATOM 720 C C . ASN A 1 93 ? 15.283 1.587 -16.384 1.00 95.88 93 ASN A C 1
ATOM 722 O O . ASN A 1 93 ? 14.181 1.249 -16.817 1.00 95.88 93 ASN A O 1
ATOM 726 N N . LYS A 1 94 ? 16.354 1.563 -17.189 1.00 95.31 94 LYS A N 1
ATOM 727 C CA . LYS A 1 94 ? 16.269 1.215 -18.624 1.00 95.31 94 LYS A CA 1
ATOM 728 C C . LYS A 1 94 ? 15.661 -0.169 -18.891 1.00 95.31 94 LYS A C 1
ATOM 730 O O . LYS A 1 94 ? 15.015 -0.345 -19.922 1.00 95.31 94 LYS A O 1
ATOM 735 N N . ASN A 1 95 ? 15.880 -1.126 -17.989 1.00 94.50 95 ASN A N 1
ATOM 736 C CA . ASN A 1 95 ? 15.329 -2.485 -18.052 1.00 94.50 95 ASN A CA 1
ATOM 737 C C . ASN A 1 95 ? 13.863 -2.573 -17.577 1.00 94.50 95 ASN A C 1
ATOM 739 O O . ASN A 1 95 ? 13.274 -3.641 -17.679 1.00 94.50 95 ASN A O 1
ATOM 743 N N . GLY A 1 96 ? 13.277 -1.477 -17.082 1.00 96.44 96 GLY A N 1
ATOM 744 C CA . GLY A 1 96 ? 11.903 -1.420 -16.589 1.00 96.44 96 GLY A CA 1
ATOM 745 C C . GLY A 1 96 ? 11.740 -1.608 -15.080 1.00 96.44 96 GLY A C 1
ATOM 746 O O . GLY A 1 96 ? 10.607 -1.526 -14.617 1.00 96.44 96 GLY A O 1
ATOM 747 N N . SER A 1 97 ? 12.816 -1.851 -14.325 1.00 96.44 97 SER A N 1
ATOM 748 C CA . SER A 1 97 ? 12.749 -2.036 -12.871 1.00 96.44 97 SER A CA 1
ATOM 749 C C . SER A 1 97 ? 12.777 -0.720 -12.090 1.00 96.44 97 SER A C 1
ATOM 751 O O . SER A 1 97 ? 13.102 0.339 -12.634 1.00 96.44 97 SER A O 1
ATOM 753 N N . TRP A 1 98 ? 12.484 -0.819 -10.796 1.00 96.06 98 TRP A N 1
ATOM 754 C CA . TRP A 1 98 ? 12.680 0.226 -9.797 1.00 96.06 98 TRP A CA 1
ATOM 755 C C . TRP A 1 98 ? 13.518 -0.309 -8.643 1.00 96.06 98 TRP A C 1
ATOM 757 O O . TRP A 1 98 ? 13.302 -1.433 -8.195 1.00 96.06 98 TRP A O 1
ATOM 767 N N . ASN A 1 99 ? 14.441 0.520 -8.165 1.00 92.31 99 ASN A N 1
ATOM 768 C CA . ASN A 1 99 ? 15.264 0.276 -6.986 1.00 92.31 99 ASN A CA 1
ATOM 769 C C . ASN A 1 99 ? 15.101 1.444 -6.034 1.00 92.31 99 ASN A C 1
ATOM 771 O O . ASN A 1 99 ? 14.853 2.562 -6.490 1.00 92.31 99 ASN A O 1
ATOM 775 N N . GLU A 1 100 ? 15.301 1.194 -4.746 1.00 90.75 100 GLU A N 1
ATOM 776 C CA . GLU A 1 100 ? 15.375 2.301 -3.811 1.00 90.75 100 GLU A CA 1
ATOM 777 C C . GLU A 1 100 ? 16.488 3.287 -4.153 1.00 90.75 100 GLU A C 1
ATOM 779 O O . GLU A 1 100 ? 17.504 2.940 -4.761 1.00 90.75 100 GLU A O 1
ATOM 784 N N . THR A 1 101 ? 16.259 4.533 -3.755 1.00 81.06 101 THR A N 1
ATOM 785 C CA . THR A 1 101 ? 17.182 5.652 -3.971 1.00 81.06 101 THR A CA 1
ATOM 786 C C . THR A 1 101 ? 17.959 6.019 -2.710 1.00 81.06 101 THR A C 1
ATOM 788 O O . THR A 1 101 ? 18.762 6.949 -2.744 1.00 81.06 101 THR A O 1
ATOM 791 N N . LEU A 1 102 ? 17.734 5.300 -1.605 1.00 75.56 102 LEU A N 1
ATOM 792 C CA . LEU A 1 102 ? 18.414 5.529 -0.333 1.00 75.56 102 LEU A CA 1
ATOM 793 C C . LEU A 1 102 ? 19.914 5.165 -0.415 1.00 75.56 102 LEU A C 1
ATOM 795 O O . LEU A 1 102 ? 20.281 4.239 -1.147 1.00 75.56 102 LEU A O 1
ATOM 799 N N . PRO A 1 103 ? 20.793 5.864 0.331 1.00 69.19 103 PRO A N 1
ATOM 800 C CA . PRO A 1 103 ? 22.224 5.568 0.358 1.00 69.19 103 PRO A CA 1
ATOM 801 C C . PRO A 1 103 ? 22.526 4.128 0.797 1.00 69.19 103 PRO A C 1
ATOM 803 O O . PRO A 1 103 ? 21.965 3.621 1.763 1.00 69.19 103 PRO A O 1
ATOM 806 N N . THR A 1 104 ? 23.453 3.468 0.100 1.00 64.94 104 THR A N 1
ATOM 807 C CA . THR A 1 104 ? 23.848 2.070 0.362 1.00 64.94 104 THR A CA 1
ATOM 808 C C . THR A 1 104 ? 24.723 1.892 1.606 1.00 64.94 104 THR A C 1
ATOM 810 O O . THR A 1 104 ? 24.965 0.761 2.021 1.00 64.94 104 THR A O 1
ATOM 813 N N . ASP A 1 105 ? 25.264 2.979 2.158 1.00 66.31 105 ASP A N 1
ATOM 814 C CA . ASP A 1 105 ? 26.196 2.976 3.290 1.00 66.31 105 ASP A CA 1
ATOM 815 C C . ASP A 1 105 ? 25.509 3.077 4.660 1.00 66.31 105 ASP A C 1
ATOM 817 O O . ASP A 1 105 ? 26.179 2.970 5.690 1.00 66.31 105 ASP A O 1
ATOM 821 N N . ASP A 1 106 ? 24.183 3.211 4.690 1.00 67.75 106 ASP A N 1
ATOM 822 C CA . ASP A 1 106 ? 23.412 3.193 5.925 1.00 67.75 106 ASP A CA 1
ATOM 823 C C . ASP A 1 106 ? 23.231 1.752 6.434 1.00 67.75 106 ASP A C 1
ATOM 825 O O . ASP A 1 106 ? 22.423 0.964 5.936 1.00 67.75 106 ASP A O 1
ATOM 829 N N . THR A 1 107 ? 24.004 1.399 7.463 1.00 65.62 107 THR A N 1
ATOM 830 C CA . THR A 1 107 ? 23.950 0.083 8.112 1.00 65.62 107 THR A CA 1
ATOM 831 C C . THR A 1 107 ? 22.628 -0.197 8.823 1.00 65.62 107 THR A C 1
ATOM 833 O O . THR A 1 107 ? 22.369 -1.353 9.153 1.00 65.62 107 THR A O 1
ATOM 836 N N . GLU A 1 108 ? 21.807 0.827 9.070 1.00 72.50 108 GLU A N 1
ATOM 837 C CA . GLU A 1 108 ? 20.479 0.685 9.673 1.00 72.50 108 GLU A CA 1
ATOM 838 C C . GLU A 1 108 ? 19.388 0.418 8.624 1.00 72.50 108 GLU A C 1
ATOM 840 O O . GLU A 1 108 ? 18.279 0.033 8.990 1.00 72.50 108 GLU A O 1
ATOM 845 N N . THR A 1 109 ? 19.693 0.551 7.325 1.00 74.81 109 THR A N 1
ATOM 846 C CA . THR A 1 109 ? 18.723 0.290 6.253 1.00 74.81 109 THR A CA 1
ATOM 847 C C . THR A 1 109 ? 18.382 -1.209 6.181 1.00 74.81 109 THR A C 1
ATOM 849 O O . THR A 1 109 ? 19.280 -2.036 5.960 1.00 74.81 109 THR A O 1
ATOM 852 N N . PRO A 1 110 ? 17.099 -1.594 6.329 1.00 80.56 110 PRO A N 1
ATOM 853 C CA . PRO A 1 110 ? 16.648 -2.975 6.186 1.00 80.56 110 PRO A CA 1
ATOM 854 C C . PRO A 1 110 ? 17.018 -3.584 4.831 1.00 80.56 110 PRO A C 1
ATOM 856 O O . PRO A 1 110 ? 17.036 -2.902 3.810 1.00 80.56 110 PRO A O 1
ATOM 859 N N . GLU A 1 111 ? 17.240 -4.902 4.789 1.00 84.00 111 GLU A N 1
ATOM 860 C CA . GLU A 1 111 ? 17.608 -5.624 3.555 1.00 84.00 111 GLU A CA 1
ATOM 861 C C . GLU A 1 111 ? 16.654 -5.372 2.381 1.00 84.00 111 GLU A C 1
ATOM 863 O O . GLU A 1 111 ? 17.093 -5.293 1.235 1.00 84.00 111 GLU A O 1
ATOM 868 N N . TRP A 1 112 ? 15.359 -5.215 2.663 1.00 83.00 112 TRP A N 1
ATOM 869 C CA . TRP A 1 112 ? 14.332 -4.984 1.650 1.00 83.00 112 TRP A CA 1
ATOM 870 C C . TRP A 1 112 ? 14.361 -3.570 1.051 1.00 83.00 112 TRP A C 1
ATOM 872 O O . TRP A 1 112 ? 13.694 -3.365 0.047 1.00 83.00 112 TRP A O 1
ATOM 882 N N . GLN A 1 113 ? 15.131 -2.632 1.619 1.00 83.31 113 GLN A N 1
ATOM 883 C CA . GLN A 1 113 ? 15.348 -1.272 1.097 1.00 83.31 113 GLN A CA 1
ATOM 884 C C . GLN A 1 113 ? 16.722 -1.091 0.439 1.00 83.31 113 GLN A C 1
ATOM 886 O O . GLN A 1 113 ? 17.025 -0.014 -0.072 1.00 83.31 113 GLN A O 1
ATOM 891 N N . LYS A 1 114 ? 17.582 -2.118 0.443 1.00 82.69 114 LYS A N 1
ATOM 892 C CA . LYS A 1 114 ? 18.940 -2.004 -0.104 1.00 82.69 114 LYS A CA 1
ATOM 893 C C . LYS A 1 114 ? 18.915 -2.025 -1.642 1.00 82.69 114 LYS A C 1
ATOM 895 O O . LYS A 1 114 ? 18.516 -3.042 -2.213 1.00 82.69 114 LYS A O 1
ATOM 900 N N . PRO A 1 115 ? 19.418 -0.981 -2.335 1.00 76.88 115 PRO A N 1
ATOM 901 C CA . PRO A 1 115 ? 19.344 -0.871 -3.800 1.00 76.88 115 PRO A CA 1
ATOM 902 C C . PRO A 1 115 ? 20.020 -2.005 -4.590 1.00 76.88 115 PRO A C 1
ATOM 904 O O . PRO A 1 115 ? 19.647 -2.270 -5.732 1.00 76.88 115 PRO A O 1
ATOM 907 N N . GLU A 1 116 ? 21.021 -2.675 -4.008 1.00 77.56 116 GLU A N 1
ATOM 908 C CA . GLU A 1 116 ? 21.792 -3.743 -4.666 1.00 77.56 116 GLU A CA 1
ATOM 909 C C . GLU A 1 116 ? 21.196 -5.150 -4.465 1.00 77.56 116 GLU A C 1
ATOM 911 O O . GLU A 1 116 ? 21.687 -6.130 -5.030 1.00 77.56 116 GLU A O 1
ATOM 916 N N . ASN A 1 117 ? 20.124 -5.275 -3.679 1.00 85.62 117 ASN A N 1
ATOM 917 C CA . ASN A 1 117 ? 19.475 -6.552 -3.413 1.00 85.62 117 ASN A CA 1
ATOM 918 C C . ASN A 1 117 ? 18.437 -6.872 -4.507 1.00 85.62 117 ASN A C 1
ATOM 920 O O . ASN A 1 117 ? 17.479 -6.131 -4.725 1.00 85.62 117 ASN A O 1
ATOM 924 N N . HIS A 1 118 ? 18.596 -8.010 -5.193 1.00 88.69 118 HIS A N 1
ATOM 925 C CA . HIS A 1 118 ? 17.686 -8.416 -6.273 1.00 88.69 118 HIS A CA 1
ATOM 926 C C . HIS A 1 118 ? 16.235 -8.617 -5.804 1.00 88.69 118 HIS A C 1
ATOM 928 O O . HIS A 1 118 ? 15.311 -8.220 -6.513 1.00 88.69 118 HIS A O 1
ATOM 934 N N . ARG A 1 119 ? 16.029 -9.173 -4.601 1.00 91.44 119 ARG A N 1
ATOM 935 C CA . ARG A 1 119 ? 14.686 -9.362 -4.026 1.00 91.44 119 ARG A CA 1
ATOM 936 C C . ARG A 1 119 ? 14.043 -8.012 -3.706 1.00 91.44 119 ARG A C 1
ATOM 938 O O . ARG A 1 119 ? 12.855 -7.827 -3.959 1.00 91.44 119 ARG A O 1
ATOM 945 N N . ALA A 1 120 ? 14.835 -7.058 -3.205 1.00 91.62 120 ALA A N 1
ATOM 946 C CA . ALA A 1 120 ? 14.385 -5.686 -2.965 1.00 91.62 120 ALA A CA 1
ATOM 947 C C . ALA A 1 120 ? 13.977 -5.003 -4.278 1.00 91.62 120 ALA A C 1
ATOM 949 O O . ALA A 1 120 ? 12.879 -4.465 -4.374 1.00 91.62 120 ALA A O 1
ATOM 950 N N . MET A 1 121 ? 14.792 -5.110 -5.335 1.00 93.25 121 MET A N 1
ATOM 951 C CA . MET A 1 121 ? 14.444 -4.600 -6.670 1.00 93.25 121 MET A CA 1
ATOM 952 C C . MET A 1 121 ? 13.106 -5.158 -7.171 1.00 93.25 121 MET A C 1
ATOM 954 O O . MET A 1 121 ? 12.278 -4.416 -7.706 1.00 93.25 121 MET A O 1
ATOM 958 N N . LEU A 1 122 ? 12.882 -6.466 -7.030 1.00 94.75 122 LEU A N 1
ATOM 959 C CA . LEU A 1 122 ? 11.638 -7.094 -7.472 1.00 94.75 122 LEU A CA 1
ATOM 960 C C . LEU A 1 122 ? 10.441 -6.626 -6.645 1.00 94.75 122 LEU A C 1
ATOM 962 O O . LEU A 1 122 ? 9.409 -6.279 -7.225 1.00 94.75 122 LEU A O 1
ATOM 966 N N . PHE A 1 123 ? 10.605 -6.509 -5.328 1.00 94.56 123 PHE A N 1
ATOM 967 C CA . PHE A 1 123 ? 9.603 -5.924 -4.443 1.00 94.56 123 PHE A CA 1
ATOM 968 C C . PHE A 1 123 ? 9.273 -4.469 -4.812 1.00 94.56 123 PHE A C 1
ATOM 970 O O . PHE A 1 123 ? 8.108 -4.155 -5.054 1.00 94.56 123 PHE A O 1
ATOM 977 N N . HIS A 1 124 ? 10.266 -3.585 -4.939 1.00 95.56 124 HIS A N 1
ATOM 978 C CA . HIS A 1 124 ? 10.045 -2.176 -5.286 1.00 95.56 124 HIS A CA 1
ATOM 979 C C . HIS A 1 124 ? 9.444 -2.009 -6.677 1.00 95.56 124 HIS A C 1
ATOM 981 O O . HIS A 1 124 ? 8.590 -1.144 -6.882 1.00 95.56 124 HIS A O 1
ATOM 987 N N . THR A 1 125 ? 9.835 -2.860 -7.626 1.00 96.31 125 THR A N 1
ATOM 988 C CA . THR A 1 125 ? 9.219 -2.888 -8.952 1.00 96.31 125 THR A CA 1
ATOM 989 C C . THR A 1 125 ? 7.745 -3.279 -8.860 1.00 96.31 125 THR A C 1
ATOM 991 O O . THR A 1 125 ? 6.902 -2.589 -9.434 1.00 96.31 125 THR A O 1
ATOM 994 N N . ALA A 1 126 ? 7.404 -4.330 -8.107 1.00 96.38 126 ALA A N 1
ATOM 995 C CA . ALA A 1 126 ? 6.017 -4.745 -7.901 1.00 96.38 126 ALA A CA 1
ATOM 996 C C . ALA A 1 126 ? 5.191 -3.685 -7.162 1.00 96.38 126 ALA A C 1
ATOM 998 O O . ALA A 1 126 ? 4.099 -3.347 -7.611 1.00 96.38 126 ALA A O 1
ATOM 999 N N . ASN A 1 127 ? 5.720 -3.100 -6.088 1.00 96.12 127 ASN A N 1
ATOM 1000 C CA . ASN A 1 127 ? 5.030 -2.076 -5.307 1.00 96.12 127 ASN A CA 1
ATOM 1001 C C . ASN A 1 127 ? 4.804 -0.787 -6.115 1.00 96.12 127 ASN A C 1
ATOM 1003 O O . ASN A 1 127 ? 3.711 -0.225 -6.117 1.00 96.12 127 ASN A O 1
ATOM 1007 N N . THR A 1 128 ? 5.808 -0.348 -6.876 1.00 96.81 128 THR A N 1
ATOM 1008 C CA . THR A 1 128 ? 5.680 0.827 -7.750 1.00 96.81 128 THR A CA 1
ATOM 1009 C C . THR A 1 128 ? 4.657 0.576 -8.854 1.00 96.81 128 THR A C 1
ATOM 1011 O O . THR A 1 128 ? 3.748 1.381 -9.062 1.00 96.81 128 THR A O 1
ATOM 1014 N N . LEU A 1 129 ? 4.742 -0.573 -9.532 1.00 95.75 129 LEU A N 1
ATOM 1015 C CA . LEU A 1 129 ? 3.788 -0.938 -10.578 1.00 95.75 129 LEU A CA 1
ATOM 1016 C C . LEU A 1 129 ? 2.367 -1.094 -10.061 1.00 95.75 129 LEU A C 1
ATOM 1018 O O . LEU A 1 129 ? 1.437 -0.750 -10.787 1.00 95.75 129 LEU A O 1
ATOM 1022 N N . PHE A 1 130 ? 2.187 -1.582 -8.834 1.00 95.94 130 PHE A N 1
ATOM 1023 C CA . PHE A 1 130 ? 0.876 -1.697 -8.210 1.00 95.94 130 PHE A CA 1
ATOM 1024 C C . PHE A 1 130 ? 0.145 -0.352 -8.236 1.00 95.94 130 PHE A C 1
ATOM 1026 O O . PHE A 1 130 ? -1.008 -0.289 -8.675 1.00 95.94 130 PHE A O 1
ATOM 1033 N N . TRP A 1 131 ? 0.835 0.729 -7.860 1.00 95.69 131 TRP A N 1
ATOM 1034 C CA . TRP A 1 131 ? 0.268 2.074 -7.859 1.00 95.69 131 TRP A CA 1
ATOM 1035 C C . TRP A 1 131 ? 0.228 2.724 -9.238 1.00 95.69 131 TRP A C 1
ATOM 1037 O O . TRP A 1 131 ? -0.806 3.294 -9.587 1.00 95.69 131 TRP A O 1
ATOM 1047 N N . LEU A 1 132 ? 1.285 2.600 -10.051 1.00 95.00 132 LEU A N 1
ATOM 1048 C CA . LEU A 1 132 ? 1.281 3.127 -11.422 1.00 95.00 132 LEU A CA 1
ATOM 1049 C C . LEU A 1 132 ? 0.124 2.540 -12.235 1.00 95.00 132 LEU A C 1
ATOM 1051 O O . LEU A 1 132 ? -0.606 3.284 -12.883 1.00 95.00 132 LEU A O 1
ATOM 1055 N N . ASN A 1 133 ? -0.090 1.225 -12.154 1.00 92.75 133 ASN A N 1
ATOM 1056 C CA . ASN A 1 133 ? -1.158 0.537 -12.876 1.00 92.75 133 ASN A CA 1
ATOM 1057 C C . ASN A 1 133 ? -2.553 0.861 -12.313 1.00 92.75 133 ASN A C 1
ATOM 1059 O O . ASN A 1 133 ? -3.522 0.936 -13.068 1.00 92.75 133 ASN A O 1
ATOM 1063 N N . LYS A 1 134 ? -2.672 1.109 -11.000 1.00 91.94 134 LYS A N 1
ATOM 1064 C CA . LYS A 1 134 ? -3.937 1.556 -10.397 1.00 91.94 134 LYS A CA 1
ATOM 1065 C C . LYS A 1 134 ? -4.290 2.992 -10.798 1.00 91.94 134 LYS A C 1
ATOM 1067 O O . LYS A 1 134 ? -5.466 3.281 -11.019 1.00 91.94 134 LYS A O 1
ATOM 1072 N N . TYR A 1 135 ? -3.293 3.873 -10.879 1.00 90.94 135 TYR A N 1
ATOM 1073 C CA . TYR A 1 135 ? -3.454 5.281 -11.241 1.00 90.94 135 TYR A CA 1
ATOM 1074 C C . TYR A 1 135 ? -3.691 5.470 -12.749 1.00 90.94 135 TYR A C 1
ATOM 1076 O O . TYR A 1 135 ? -4.645 6.137 -13.152 1.00 90.94 135 TYR A O 1
ATOM 1084 N N . SER A 1 136 ? -2.848 4.848 -13.577 1.00 81.62 136 SER A N 1
ATOM 1085 C CA . SER A 1 136 ? -2.807 4.989 -15.034 1.00 81.62 136 SER A CA 1
ATOM 1086 C C . SER A 1 136 ? -3.099 3.654 -15.706 1.00 81.62 136 SER A C 1
ATOM 1088 O O . SER A 1 136 ? -2.374 2.684 -15.529 1.00 81.62 136 SER A O 1
ATOM 1090 N N . ARG A 1 137 ? -4.125 3.598 -16.562 1.00 65.38 137 ARG A N 1
ATOM 1091 C CA . ARG A 1 137 ? -4.499 2.336 -17.225 1.00 65.38 137 ARG A CA 1
ATOM 1092 C C . ARG A 1 137 ? -3.571 1.909 -18.362 1.00 65.38 137 ARG A C 1
ATOM 1094 O O . ARG A 1 137 ? -3.680 0.764 -18.769 1.00 65.38 137 ARG A O 1
ATOM 1101 N N . ASN A 1 138 ? -2.716 2.789 -18.894 1.00 71.06 138 ASN A N 1
ATOM 1102 C CA . ASN A 1 138 ? -1.744 2.461 -19.945 1.00 71.06 138 ASN A CA 1
ATOM 1103 C C . ASN A 1 138 ? -0.611 3.500 -19.980 1.00 71.06 138 ASN A C 1
ATOM 1105 O O . ASN A 1 138 ? -0.848 4.655 -20.332 1.00 71.06 138 ASN A O 1
ATOM 1109 N N . SER A 1 139 ? 0.623 3.090 -19.697 1.00 86.50 139 SER A N 1
ATOM 1110 C CA . SER A 1 139 ? 1.820 3.876 -20.007 1.00 86.50 139 SER A CA 1
ATOM 1111 C C . SER A 1 139 ? 2.949 2.943 -20.437 1.00 86.50 139 SER A C 1
ATOM 1113 O O . SER A 1 139 ? 3.008 1.783 -20.031 1.00 86.50 139 SER A O 1
ATOM 1115 N N . ILE A 1 140 ? 3.866 3.439 -21.274 1.00 91.50 140 ILE A N 1
ATOM 1116 C CA . ILE A 1 140 ? 5.054 2.666 -21.675 1.00 91.50 140 ILE A CA 1
ATOM 1117 C C . ILE A 1 140 ? 5.899 2.258 -20.458 1.00 91.50 140 ILE A C 1
ATOM 1119 O O . ILE A 1 140 ? 6.561 1.222 -20.482 1.00 91.50 140 ILE A O 1
ATOM 1123 N N . CYS A 1 141 ? 5.843 3.065 -19.397 1.00 94.00 141 CYS A N 1
ATOM 1124 C CA . CYS A 1 141 ? 6.473 2.797 -18.117 1.00 94.00 141 CYS A CA 1
ATOM 1125 C C . CYS A 1 141 ? 5.890 1.522 -17.481 1.00 94.00 141 CYS A C 1
ATOM 1127 O O . CYS A 1 141 ? 6.632 0.585 -17.180 1.00 94.00 141 CYS A O 1
ATOM 1129 N N . ILE A 1 142 ? 4.559 1.422 -17.400 1.00 94.50 142 ILE A N 1
ATOM 1130 C CA . ILE A 1 142 ? 3.861 0.238 -16.877 1.00 94.50 142 ILE A CA 1
ATOM 1131 C C . ILE A 1 142 ? 4.190 -1.014 -17.698 1.00 94.50 142 ILE A C 1
ATOM 1133 O O . ILE A 1 142 ? 4.515 -2.052 -17.127 1.00 94.50 142 ILE A O 1
ATOM 1137 N N . GLU A 1 143 ? 4.169 -0.923 -19.030 1.00 93.69 143 GLU A N 1
ATOM 1138 C CA . GLU A 1 143 ? 4.441 -2.074 -19.905 1.00 93.69 143 GLU A CA 1
ATOM 1139 C C . GLU A 1 143 ? 5.866 -2.621 -19.748 1.00 93.69 143 GLU A C 1
ATOM 1141 O O . GLU A 1 143 ? 6.077 -3.837 -19.727 1.00 93.69 143 GLU A O 1
ATOM 1146 N N . LYS A 1 144 ? 6.859 -1.736 -19.602 1.00 96.25 144 LYS A N 1
ATOM 1147 C CA . LYS A 1 144 ? 8.244 -2.143 -19.327 1.00 96.25 144 LYS A CA 1
ATOM 1148 C C . LYS A 1 144 ? 8.371 -2.839 -17.978 1.00 96.25 144 LYS A C 1
ATOM 1150 O O . LYS A 1 144 ? 9.012 -3.882 -17.902 1.00 96.25 144 LYS A O 1
ATOM 1155 N N . GLY A 1 145 ? 7.737 -2.299 -16.940 1.00 95.75 145 GLY A N 1
ATOM 1156 C CA . GLY A 1 145 ? 7.790 -2.899 -15.613 1.00 95.75 145 GLY A CA 1
ATOM 1157 C C . GLY A 1 145 ? 7.063 -4.241 -15.533 1.00 95.75 145 GLY A C 1
ATOM 1158 O O . GLY A 1 145 ? 7.605 -5.193 -14.978 1.00 95.75 145 GLY A O 1
ATOM 1159 N N . LYS A 1 146 ? 5.882 -4.368 -16.155 1.00 94.06 146 LYS A N 1
ATOM 1160 C CA . LYS A 1 146 ? 5.174 -5.655 -16.266 1.00 94.06 146 LYS A CA 1
ATOM 1161 C C . LYS A 1 146 ? 6.032 -6.698 -16.976 1.00 94.06 146 LYS A C 1
ATOM 1163 O O . LYS A 1 146 ? 6.099 -7.838 -16.528 1.00 94.06 146 LYS A O 1
ATOM 1168 N N . ARG A 1 147 ? 6.711 -6.318 -18.063 1.00 95.19 147 ARG A N 1
ATOM 1169 C CA . ARG A 1 147 ? 7.654 -7.205 -18.758 1.00 95.19 147 ARG A CA 1
AT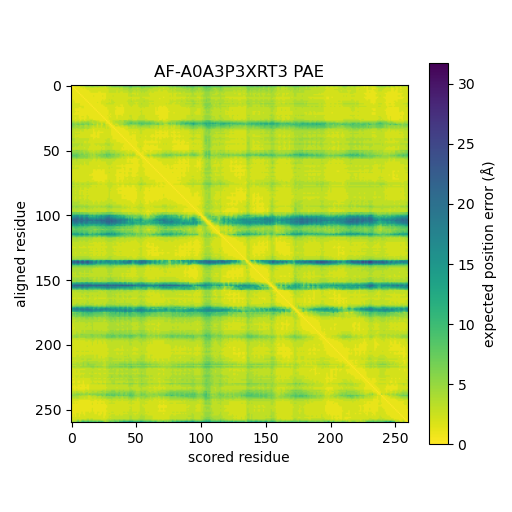OM 1170 C C . ARG A 1 147 ? 8.803 -7.627 -17.851 1.00 95.19 147 ARG A C 1
ATOM 1172 O O . ARG A 1 147 ? 9.060 -8.819 -17.749 1.00 95.19 147 ARG A O 1
ATOM 1179 N N . PHE A 1 148 ? 9.434 -6.673 -17.168 1.00 95.50 148 PHE A N 1
ATOM 1180 C CA . PHE A 1 148 ? 10.514 -6.961 -16.231 1.00 95.50 148 PHE A CA 1
ATOM 1181 C C . PHE A 1 148 ? 10.075 -7.962 -15.153 1.00 95.50 148 PHE A C 1
ATOM 1183 O O . PHE A 1 148 ? 10.756 -8.966 -14.961 1.00 95.50 148 PHE A O 1
ATOM 1190 N N . LEU A 1 149 ? 8.923 -7.750 -14.503 1.00 93.81 149 LEU A N 1
ATOM 1191 C CA . LEU A 1 149 ? 8.403 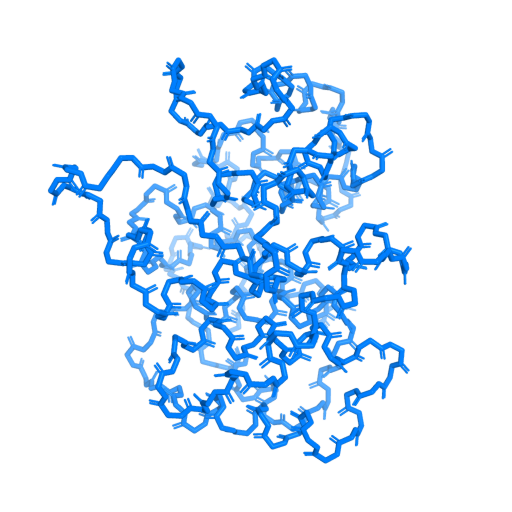-8.702 -13.515 1.00 93.81 149 LEU A CA 1
ATOM 1192 C C . LEU A 1 149 ? 8.109 -10.067 -14.131 1.00 93.81 149 LEU A C 1
ATOM 1194 O O . LEU A 1 149 ? 8.532 -11.067 -13.574 1.00 93.81 149 LEU A O 1
ATOM 1198 N N . ASN A 1 150 ? 7.452 -10.132 -15.290 1.00 91.88 150 ASN A N 1
ATOM 1199 C CA . ASN A 1 150 ? 7.163 -11.410 -15.949 1.00 91.88 150 ASN A CA 1
ATOM 1200 C C . ASN A 1 150 ? 8.435 -12.209 -16.294 1.00 91.88 150 ASN A C 1
ATOM 1202 O O . ASN A 1 150 ? 8.409 -13.434 -16.268 1.00 91.88 150 ASN A O 1
ATOM 1206 N N . GLU A 1 151 ? 9.534 -11.532 -16.636 1.00 92.69 151 GLU A N 1
ATOM 1207 C CA . GLU A 1 151 ? 10.810 -12.169 -16.994 1.00 92.69 151 GLU A CA 1
ATOM 1208 C C . GLU A 1 151 ? 11.653 -12.573 -15.773 1.00 92.69 151 GLU A C 1
ATOM 1210 O O . GLU A 1 151 ? 12.484 -13.476 -15.881 1.00 92.69 151 GLU A O 1
ATOM 1215 N N . ASN A 1 152 ? 11.465 -11.909 -14.627 1.00 91.75 152 ASN A N 1
ATOM 1216 C CA . ASN A 1 152 ? 12.330 -12.068 -13.452 1.00 91.75 152 ASN A CA 1
ATOM 1217 C C . ASN A 1 152 ? 11.623 -12.673 -12.231 1.00 91.75 152 ASN A C 1
ATOM 1219 O O . ASN A 1 152 ? 12.306 -13.151 -11.331 1.00 91.75 152 ASN A O 1
ATOM 1223 N N . TYR A 1 153 ? 10.289 -12.700 -12.198 1.00 84.75 153 TYR A N 1
ATOM 1224 C CA . TYR A 1 153 ? 9.522 -13.310 -11.116 1.00 84.75 153 TYR A CA 1
ATOM 1225 C C . TYR A 1 153 ? 9.811 -14.811 -11.023 1.00 84.75 153 TYR A C 1
ATOM 1227 O O . TYR A 1 153 ? 9.614 -15.560 -11.984 1.00 84.75 153 TYR A O 1
ATOM 1235 N N . LYS A 1 154 ? 10.248 -15.255 -9.842 1.00 79.25 154 LYS A N 1
ATOM 1236 C CA . LYS A 1 154 ? 10.464 -16.667 -9.512 1.00 79.25 154 LYS A CA 1
ATOM 1237 C C . LYS A 1 154 ? 9.886 -16.956 -8.137 1.00 79.25 154 LYS A C 1
ATOM 1239 O O . LYS A 1 154 ? 10.399 -16.450 -7.145 1.00 79.25 154 LYS A O 1
ATOM 1244 N N . SER A 1 155 ? 8.860 -17.798 -8.067 1.00 68.25 155 SER A N 1
ATOM 1245 C CA . SER A 1 155 ? 8.120 -18.056 -6.828 1.00 68.25 155 SER A CA 1
ATOM 1246 C C . SER A 1 155 ? 9.029 -18.361 -5.626 1.00 68.25 155 SER A C 1
ATOM 1248 O O . SER A 1 155 ? 8.914 -17.705 -4.603 1.00 68.25 155 SER A O 1
ATOM 1250 N N . GLU A 1 156 ? 10.023 -19.239 -5.720 1.00 69.12 156 GLU A N 1
ATOM 1251 C CA . GLU A 1 156 ? 10.814 -19.624 -4.533 1.00 69.12 156 GLU A CA 1
ATOM 1252 C C . GLU A 1 156 ? 11.870 -18.601 -4.057 1.00 69.12 156 GLU A C 1
ATOM 1254 O O . GLU A 1 156 ? 12.421 -18.756 -2.969 1.00 69.12 156 GLU A O 1
ATOM 1259 N N . GLN A 1 157 ? 12.193 -17.569 -4.846 1.00 77.00 157 GLN A N 1
ATOM 1260 C CA . GLN A 1 157 ? 13.323 -16.665 -4.557 1.00 77.00 157 GLN A CA 1
ATOM 1261 C C . GLN A 1 157 ? 12.902 -15.248 -4.171 1.00 77.00 157 GLN A C 1
ATOM 1263 O O . GLN A 1 157 ? 13.759 -14.461 -3.782 1.00 77.00 157 GLN A O 1
ATOM 1268 N N . GLU A 1 158 ? 11.609 -14.923 -4.183 1.00 84.06 158 GLU A N 1
ATOM 1269 C CA . GLU A 1 158 ? 11.112 -13.571 -3.905 1.00 84.06 158 GLU A CA 1
ATOM 1270 C C . GLU A 1 158 ? 10.554 -13.398 -2.499 1.00 84.06 158 GLU A C 1
ATOM 1272 O O . GLU A 1 158 ? 10.262 -14.373 -1.807 1.00 84.06 158 GLU A O 1
ATOM 1277 N N . TYR A 1 159 ? 10.429 -12.148 -2.049 1.00 90.94 159 TYR A N 1
ATOM 1278 C CA . TYR A 1 159 ? 9.575 -11.853 -0.902 1.00 90.94 159 TYR A CA 1
ATOM 1279 C C . TYR A 1 159 ? 8.137 -12.256 -1.236 1.00 90.94 159 TYR A C 1
ATOM 1281 O O . TYR A 1 159 ? 7.667 -12.031 -2.355 1.00 90.94 159 TYR A O 1
ATOM 1289 N N . ILE A 1 160 ? 7.426 -12.817 -0.257 1.00 92.12 160 ILE A N 1
ATOM 1290 C CA . ILE A 1 160 ? 6.005 -13.152 -0.403 1.00 92.12 160 ILE A CA 1
ATOM 1291 C C . ILE A 1 160 ? 5.194 -11.913 -0.831 1.00 92.12 160 ILE A C 1
ATOM 1293 O O . ILE A 1 160 ? 4.304 -12.012 -1.679 1.00 92.12 160 ILE A O 1
ATOM 1297 N N . HIS A 1 161 ? 5.626 -10.72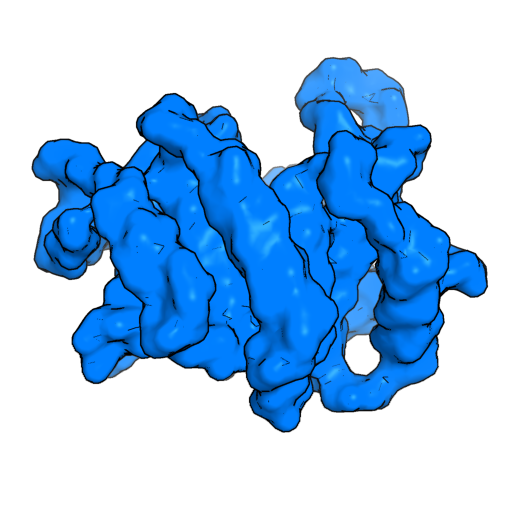7 -0.385 1.00 93.62 161 HIS A N 1
ATOM 1298 C CA . HIS A 1 161 ? 5.108 -9.419 -0.774 1.00 93.62 161 HIS A CA 1
ATOM 1299 C C . HIS A 1 161 ? 5.083 -9.176 -2.278 1.00 93.62 161 HIS A C 1
ATOM 1301 O O . HIS A 1 161 ? 4.072 -8.752 -2.843 1.00 93.62 161 HIS A O 1
ATOM 1307 N N . T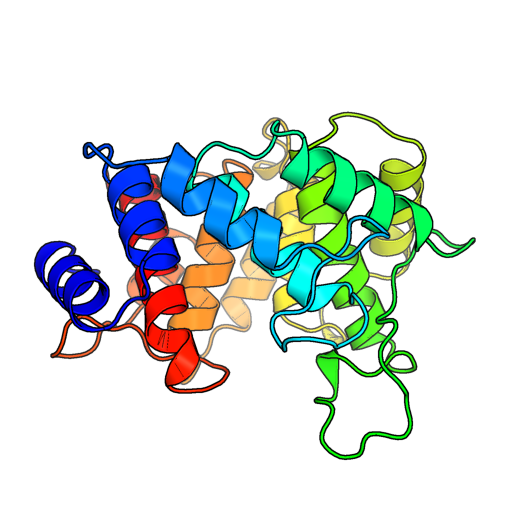HR A 1 162 ? 6.181 -9.507 -2.953 1.00 94.62 162 THR A N 1
ATOM 1308 C CA . THR A 1 162 ? 6.295 -9.397 -4.408 1.00 94.62 162 THR A CA 1
ATOM 1309 C C . THR A 1 162 ? 5.246 -10.264 -5.102 1.00 94.62 162 THR A C 1
ATOM 1311 O O . THR A 1 162 ? 4.650 -9.827 -6.087 1.00 94.62 162 THR A O 1
ATOM 1314 N N . LYS A 1 163 ? 4.971 -11.468 -4.578 1.00 93.88 163 LYS A N 1
ATOM 1315 C CA . LYS A 1 163 ? 4.023 -12.417 -5.180 1.00 93.88 163 LYS A CA 1
ATOM 1316 C C . LYS A 1 163 ? 2.605 -11.887 -5.172 1.00 93.88 163 LYS A C 1
ATOM 1318 O O . LYS A 1 163 ? 1.955 -11.897 -6.217 1.00 93.88 163 LYS A O 1
ATOM 1323 N N . TRP A 1 164 ? 2.114 -11.401 -4.031 1.00 94.94 164 TRP A N 1
ATOM 1324 C CA . TRP A 1 164 ? 0.733 -10.922 -3.981 1.00 94.94 164 TRP A CA 1
ATOM 1325 C C . TRP A 1 164 ? 0.552 -9.601 -4.721 1.00 94.94 164 TRP A C 1
ATOM 1327 O O . TRP A 1 164 ? -0.494 -9.396 -5.339 1.00 94.94 164 TRP A O 1
ATOM 1337 N N . LEU A 1 165 ? 1.557 -8.718 -4.726 1.00 95.81 165 LEU A N 1
ATOM 1338 C CA . LEU A 1 165 ? 1.516 -7.491 -5.524 1.00 95.81 165 LEU A CA 1
ATOM 1339 C C . LEU A 1 165 ? 1.468 -7.832 -7.016 1.00 95.81 165 LEU A C 1
ATOM 1341 O O . LEU A 1 165 ? 0.615 -7.316 -7.739 1.00 95.81 165 LEU A O 1
ATOM 1345 N N . PHE A 1 166 ? 2.314 -8.763 -7.462 1.00 93.69 166 PHE A N 1
ATOM 1346 C CA . PHE A 1 166 ? 2.311 -9.257 -8.835 1.00 93.69 166 PHE A CA 1
ATOM 1347 C C . PHE A 1 166 ? 0.977 -9.922 -9.205 1.00 93.69 166 PHE A C 1
ATOM 1349 O O . PHE A 1 166 ? 0.370 -9.551 -10.211 1.00 93.69 166 PHE A O 1
ATOM 1356 N N . ALA A 1 167 ? 0.460 -10.825 -8.366 1.00 93.38 167 ALA A N 1
ATOM 1357 C CA . ALA A 1 167 ? -0.847 -11.450 -8.565 1.00 93.38 167 ALA A CA 1
ATOM 1358 C C . ALA A 1 167 ? -1.974 -10.409 -8.654 1.00 93.38 167 ALA A C 1
ATOM 1360 O O . ALA A 1 167 ? -2.850 -10.531 -9.511 1.00 93.38 167 ALA A O 1
ATOM 1361 N N . SER A 1 168 ? -1.931 -9.359 -7.828 1.00 94.25 168 SER A N 1
ATOM 1362 C CA . SER A 1 168 ? -2.899 -8.255 -7.861 1.00 94.25 168 SER A CA 1
ATOM 1363 C C . SER A 1 168 ? -2.868 -7.533 -9.207 1.00 94.25 168 SER A C 1
ATOM 1365 O O . SER A 1 168 ? -3.884 -7.469 -9.897 1.00 94.25 168 SER A O 1
ATOM 1367 N N . ILE A 1 169 ? -1.688 -7.064 -9.629 1.00 92.12 169 ILE A N 1
ATOM 1368 C CA . ILE A 1 169 ? -1.500 -6.341 -10.898 1.00 92.12 169 ILE A CA 1
ATOM 1369 C C . ILE A 1 169 ? -1.984 -7.182 -12.083 1.00 92.12 169 ILE A C 1
ATOM 1371 O O . ILE A 1 169 ? -2.659 -6.677 -12.980 1.00 92.12 169 ILE A O 1
ATOM 1375 N N . MET A 1 170 ? -1.661 -8.474 -12.080 1.00 89.38 170 MET A N 1
ATOM 1376 C CA . MET A 1 170 ? -1.995 -9.392 -13.167 1.00 89.38 170 MET A CA 1
ATOM 1377 C C . MET A 1 170 ? -3.458 -9.878 -13.129 1.00 89.38 170 MET A C 1
ATOM 1379 O O . MET A 1 170 ? -3.927 -10.471 -14.098 1.00 89.38 170 MET A O 1
ATOM 1383 N N . SER A 1 171 ? -4.206 -9.593 -12.056 1.00 88.38 171 SER A N 1
ATOM 1384 C CA . SER A 1 171 ? -5.631 -9.940 -11.907 1.00 88.38 171 SER A CA 1
ATOM 1385 C C . SER A 1 171 ? -6.598 -8.939 -12.542 1.00 88.38 171 SER A C 1
ATOM 1387 O O . SER A 1 171 ? -7.807 -9.197 -12.578 1.00 88.38 171 SER A O 1
ATOM 1389 N N . GLU A 1 172 ? -6.092 -7.819 -13.067 1.00 82.06 172 GLU A N 1
ATOM 1390 C CA . GLU A 1 172 ? -6.897 -6.739 -13.639 1.00 82.06 172 GLU A CA 1
ATOM 1391 C C . GLU A 1 172 ? -7.936 -7.257 -14.662 1.00 82.06 172 GLU A C 1
ATOM 1393 O O . GLU A 1 172 ? -7.670 -8.168 -15.455 1.00 82.06 172 GLU A O 1
ATOM 1398 N N . LYS A 1 173 ? -9.141 -6.664 -14.657 1.00 73.69 173 LYS A N 1
ATOM 1399 C CA . LYS A 1 173 ? -10.251 -6.970 -15.588 1.00 73.69 173 LYS A CA 1
ATOM 1400 C C . LYS A 1 173 ? -10.658 -8.454 -15.619 1.00 73.69 173 LYS A C 1
ATOM 1402 O O . LYS A 1 173 ? -10.903 -9.014 -16.685 1.00 73.69 173 LYS A O 1
ATOM 1407 N N . HIS A 1 174 ? -10.787 -9.074 -14.445 1.00 70.25 174 HIS A N 1
ATOM 1408 C CA . HIS A 1 174 ? -11.234 -10.465 -14.250 1.00 70.25 174 HIS A CA 1
ATOM 1409 C C . HIS A 1 174 ? -10.233 -11.561 -14.646 1.00 70.25 174 HIS A C 1
ATOM 1411 O O . HIS A 1 174 ? -10.600 -12.741 -14.710 1.00 70.25 174 HIS A O 1
ATOM 1417 N N . SER A 1 175 ? -8.963 -11.199 -14.830 1.00 80.56 175 SER A N 1
ATOM 1418 C CA . SER A 1 175 ? -7.874 -12.149 -15.090 1.00 80.56 175 SER A CA 1
ATOM 1419 C C . SER A 1 175 ? -7.551 -13.038 -13.881 1.00 80.56 175 SER A C 1
ATOM 1421 O O . SER A 1 175 ? -6.862 -14.046 -14.033 1.00 80.56 175 SER A O 1
ATOM 1423 N N . TRP A 1 176 ? -8.134 -12.757 -12.708 1.00 81.94 176 TRP A N 1
ATOM 1424 C CA . TRP A 1 176 ? -8.105 -13.640 -11.533 1.00 81.94 176 TRP A CA 1
ATOM 1425 C C . TRP A 1 176 ? -8.669 -15.044 -11.801 1.00 81.94 176 TRP A C 1
ATOM 1427 O O . TRP A 1 176 ? -8.361 -15.994 -11.085 1.00 81.94 176 TRP A O 1
ATOM 1437 N N . ARG A 1 177 ? -9.488 -15.216 -12.851 1.00 84.19 177 ARG A N 1
ATOM 1438 C CA . ARG A 1 177 ? -9.959 -16.543 -13.280 1.00 84.19 177 ARG A CA 1
ATOM 1439 C C . ARG A 1 177 ? -8.880 -17.375 -13.966 1.00 84.19 177 ARG A C 1
ATOM 1441 O O . ARG A 1 177 ? -9.081 -18.581 -14.099 1.00 84.19 177 ARG A O 1
ATOM 1448 N N . SER A 1 178 ? -7.790 -16.757 -14.419 1.00 88.50 178 SER A N 1
ATOM 1449 C CA . SER A 1 178 ? -6.712 -17.474 -15.093 1.00 88.50 178 SER A CA 1
ATOM 1450 C C . SER A 1 178 ? -6.051 -18.476 -14.148 1.00 88.50 178 SER A C 1
ATOM 1452 O O . SER A 1 178 ? -5.934 -18.250 -12.941 1.00 88.50 178 SER A O 1
ATOM 1454 N N . SER A 1 179 ? -5.615 -19.603 -14.710 1.00 88.75 179 SER A N 1
ATOM 1455 C CA . SER A 1 179 ? -4.919 -20.645 -13.955 1.00 88.75 179 SER A CA 1
ATOM 1456 C C . SER A 1 179 ? -3.620 -20.134 -13.336 1.00 88.75 179 SER A C 1
ATOM 1458 O O . SER A 1 179 ? -3.278 -20.555 -12.243 1.00 88.75 179 SER A O 1
ATOM 1460 N N . ILE A 1 180 ? -2.941 -19.190 -13.997 1.00 88.88 180 ILE A N 1
ATOM 1461 C CA . ILE A 1 180 ? -1.688 -18.597 -13.516 1.00 88.88 180 ILE A CA 1
ATOM 1462 C C . ILE A 1 180 ? -1.917 -17.850 -12.199 1.00 88.88 180 ILE A C 1
ATOM 1464 O O . ILE A 1 180 ? -1.204 -18.090 -11.234 1.00 88.88 180 ILE A O 1
ATOM 1468 N N . ILE A 1 181 ? -2.937 -16.987 -12.122 1.00 91.12 181 ILE A N 1
ATOM 1469 C CA . ILE A 1 181 ? -3.218 -16.249 -10.881 1.00 91.12 181 ILE A CA 1
ATOM 1470 C C . ILE A 1 181 ? -3.681 -17.192 -9.773 1.00 91.12 181 ILE A C 1
ATOM 1472 O O . ILE A 1 181 ? -3.268 -17.033 -8.629 1.00 91.12 181 ILE A O 1
ATOM 1476 N N . ARG A 1 182 ? -4.513 -18.189 -10.097 1.00 91.81 182 ARG A N 1
ATOM 1477 C CA . ARG A 1 182 ? -4.934 -19.202 -9.118 1.00 91.81 182 ARG A CA 1
ATOM 1478 C C . ARG A 1 182 ? -3.748 -19.971 -8.545 1.00 91.81 182 ARG A C 1
ATOM 1480 O O . ARG A 1 182 ? -3.725 -20.182 -7.338 1.00 91.81 182 ARG A O 1
ATOM 1487 N N . GLU A 1 183 ? -2.775 -20.331 -9.379 1.00 91.75 183 GLU A N 1
ATOM 1488 C CA . GLU A 1 183 ? -1.562 -21.004 -8.914 1.00 91.75 183 GLU A CA 1
ATOM 1489 C C . GLU A 1 183 ? -0.721 -20.082 -8.028 1.00 91.75 183 GLU A C 1
ATOM 1491 O O . GLU A 1 183 ? -0.341 -20.494 -6.944 1.00 91.75 183 GLU A O 1
ATOM 1496 N N . ILE A 1 184 ? -0.524 -18.810 -8.398 1.00 92.31 184 ILE A N 1
ATOM 1497 C CA . ILE A 1 184 ? 0.221 -17.867 -7.545 1.00 92.31 184 ILE A CA 1
ATOM 1498 C C . ILE A 1 184 ? -0.484 -17.668 -6.191 1.00 92.31 184 ILE A C 1
ATOM 1500 O O . ILE A 1 184 ? 0.168 -17.664 -5.153 1.00 92.31 184 ILE A O 1
ATOM 1504 N N . VAL A 1 185 ? -1.816 -17.531 -6.163 1.00 94.19 185 VAL A N 1
ATOM 1505 C CA . VAL A 1 185 ? -2.574 -17.413 -4.899 1.00 94.19 185 VAL A CA 1
ATOM 1506 C C . VAL A 1 185 ? -2.472 -18.690 -4.061 1.00 94.19 185 VAL A C 1
ATOM 1508 O O . VAL A 1 185 ? -2.416 -18.608 -2.834 1.00 94.19 185 VAL A O 1
ATOM 1511 N N . LYS A 1 186 ? -2.414 -19.860 -4.703 1.00 94.44 186 LYS A N 1
ATOM 1512 C CA . LYS A 1 186 ? -2.172 -21.141 -4.036 1.00 94.44 186 LYS A CA 1
ATOM 1513 C C . LYS A 1 186 ? -0.759 -21.223 -3.451 1.00 94.44 186 LYS A C 1
ATOM 1515 O O . LYS A 1 186 ? -0.638 -21.557 -2.281 1.00 94.44 186 LYS A O 1
ATOM 1520 N N . GLU A 1 187 ? 0.277 -20.870 -4.212 1.00 93.81 187 GLU A N 1
ATOM 1521 C CA . GLU A 1 187 ? 1.667 -20.808 -3.727 1.00 93.81 187 GLU A CA 1
ATOM 1522 C C . GLU A 1 187 ? 1.777 -19.883 -2.507 1.00 93.81 187 GLU A C 1
ATOM 1524 O O . GLU A 1 187 ? 2.337 -20.256 -1.480 1.00 93.81 187 GLU A O 1
ATOM 1529 N N . ILE A 1 188 ? 1.157 -18.699 -2.581 1.00 94.62 188 ILE A N 1
ATOM 1530 C CA . ILE A 1 188 ? 1.085 -17.768 -1.450 1.00 94.62 188 ILE A CA 1
ATOM 1531 C C . ILE A 1 188 ? 0.403 -18.433 -0.250 1.00 94.62 188 ILE A C 1
ATOM 1533 O O . ILE A 1 188 ? 0.897 -18.315 0.865 1.00 94.62 188 ILE A O 1
ATOM 1537 N N . TYR A 1 189 ? -0.714 -19.139 -0.456 1.00 95.38 189 TYR A N 1
ATOM 1538 C CA . TYR A 1 189 ? -1.413 -19.839 0.624 1.00 95.38 189 TYR A CA 1
ATOM 1539 C C . TYR A 1 189 ? -0.555 -20.915 1.295 1.00 95.38 189 TYR A C 1
ATOM 1541 O O . TYR A 1 189 ? -0.583 -21.033 2.517 1.00 95.38 189 TYR A O 1
ATOM 1549 N N . GLU A 1 190 ? 0.188 -21.691 0.506 1.00 94.00 190 GLU A N 1
ATOM 1550 C CA . GLU A 1 190 ? 1.062 -22.766 0.987 1.00 94.00 190 GLU A CA 1
ATOM 1551 C C . GLU A 1 190 ? 2.252 -22.238 1.809 1.00 94.00 190 GLU A C 1
ATOM 1553 O O . GLU A 1 190 ? 2.789 -22.967 2.642 1.00 94.00 190 GLU A O 1
ATOM 1558 N N . GLU A 1 191 ? 2.620 -20.967 1.632 1.00 93.44 191 GLU A N 1
ATOM 1559 C CA . GLU A 1 191 ? 3.665 -20.283 2.405 1.00 93.44 191 GLU A CA 1
ATOM 1560 C C . GLU A 1 191 ? 3.164 -19.613 3.688 1.00 93.44 191 GLU A C 1
ATOM 1562 O O . GLU A 1 191 ? 3.976 -19.196 4.517 1.00 93.44 191 GLU A O 1
ATOM 1567 N N . ILE A 1 192 ? 1.846 -19.504 3.886 1.00 93.31 192 ILE A N 1
ATOM 1568 C CA . ILE A 1 192 ? 1.296 -18.939 5.120 1.00 93.31 192 ILE A CA 1
ATOM 1569 C C . ILE A 1 192 ? 1.505 -19.932 6.263 1.00 93.31 192 ILE A C 1
ATOM 1571 O O . ILE A 1 192 ? 0.984 -21.050 6.242 1.00 93.31 192 ILE A O 1
ATOM 1575 N N . THR A 1 193 ? 2.215 -19.489 7.300 1.00 92.75 193 THR A N 1
ATOM 1576 C CA . THR A 1 193 ? 2.415 -20.253 8.535 1.00 92.75 193 THR A CA 1
ATOM 1577 C C . THR A 1 193 ? 1.584 -19.674 9.686 1.00 92.75 193 THR A C 1
ATOM 1579 O O . THR A 1 193 ? 1.220 -18.497 9.646 1.00 92.75 193 THR A O 1
ATOM 1582 N N . PRO A 1 194 ? 1.288 -20.463 10.738 1.00 88.50 194 PRO A N 1
ATOM 1583 C CA . PRO A 1 194 ? 0.574 -19.971 11.920 1.00 88.50 194 PRO A CA 1
ATOM 1584 C C . PRO A 1 194 ? 1.267 -18.815 12.658 1.00 88.50 194 PRO A C 1
ATOM 1586 O O . PRO A 1 194 ? 0.608 -18.085 13.389 1.00 88.50 194 PRO A O 1
ATOM 1589 N N . GLU A 1 195 ? 2.583 -18.674 12.500 1.00 90.25 195 GLU A N 1
ATOM 1590 C CA . GLU A 1 195 ? 3.408 -17.629 13.116 1.00 90.25 195 GLU A CA 1
ATOM 1591 C C . GLU A 1 195 ? 3.501 -16.355 12.264 1.00 90.25 195 GLU A C 1
ATOM 1593 O O . GLU A 1 195 ? 4.141 -15.390 12.678 1.00 90.25 195 GLU A O 1
ATOM 1598 N N . MET A 1 196 ? 2.916 -16.354 11.062 1.00 93.06 196 MET A N 1
ATOM 1599 C CA . MET A 1 196 ? 2.934 -15.198 10.175 1.00 93.06 196 MET A CA 1
ATOM 1600 C C . MET A 1 196 ? 2.141 -14.037 10.796 1.00 93.06 196 MET A C 1
ATOM 1602 O O . MET A 1 196 ? 0.961 -14.226 11.109 1.00 93.06 196 MET A O 1
ATOM 1606 N N . PRO A 1 197 ? 2.734 -12.833 10.918 1.00 94.19 197 PRO A N 1
ATOM 1607 C CA . PRO A 1 197 ? 2.038 -11.684 11.473 1.00 94.19 197 PRO A CA 1
ATOM 1608 C C . PRO A 1 197 ? 0.743 -11.363 10.727 1.00 94.19 197 PRO A C 1
ATOM 1610 O O . PRO A 1 197 ? 0.687 -11.355 9.493 1.00 94.19 197 PRO A O 1
ATOM 1613 N N . SER A 1 198 ? -0.303 -11.024 11.475 1.00 95.88 198 SER A N 1
ATOM 1614 C CA . SER A 1 198 ? -1.618 -10.720 10.897 1.00 95.88 198 SER A CA 1
ATOM 1615 C C . SER A 1 198 ? -1.603 -9.510 9.953 1.00 95.88 198 SER A C 1
ATOM 1617 O O . SER A 1 198 ? -2.406 -9.466 9.020 1.00 95.88 198 SER A O 1
ATOM 1619 N N . SER A 1 199 ? -0.665 -8.574 10.138 1.00 96.06 199 SER A N 1
ATOM 1620 C CA . SER A 1 199 ? -0.409 -7.444 9.227 1.00 96.06 199 SER A CA 1
ATOM 1621 C C . SER A 1 199 ? -0.054 -7.878 7.807 1.00 96.06 199 SER A C 1
ATOM 1623 O O . SER A 1 199 ? -0.558 -7.293 6.851 1.00 96.06 199 SER A O 1
ATOM 1625 N N . ILE A 1 200 ? 0.746 -8.937 7.650 1.00 95.69 200 ILE A N 1
ATOM 1626 C CA . ILE A 1 200 ? 1.115 -9.485 6.335 1.00 95.69 200 ILE A CA 1
ATOM 1627 C C . ILE A 1 200 ? -0.144 -9.934 5.591 1.00 95.69 200 ILE A C 1
ATOM 1629 O O . ILE A 1 200 ? -0.373 -9.583 4.431 1.00 95.69 200 ILE A O 1
ATOM 1633 N N . LEU A 1 201 ? -1.012 -10.670 6.289 1.00 96.44 201 LEU A N 1
ATOM 1634 C CA . LEU A 1 201 ? -2.266 -11.165 5.728 1.00 96.44 201 LEU A CA 1
ATOM 1635 C C . LEU A 1 201 ? -3.232 -10.024 5.393 1.00 96.44 201 LEU A C 1
ATOM 1637 O O . LEU A 1 201 ? -3.894 -10.066 4.351 1.00 96.44 201 LEU A O 1
ATOM 1641 N N . THR A 1 202 ? -3.326 -9.001 6.247 1.00 96.81 202 THR A N 1
ATOM 1642 C CA . THR A 1 202 ? -4.202 -7.849 5.996 1.00 96.81 202 THR A CA 1
ATOM 1643 C C . THR A 1 202 ? -3.705 -6.995 4.841 1.00 96.81 202 THR A C 1
ATOM 1645 O O . THR A 1 202 ? -4.529 -6.558 4.032 1.00 96.81 202 THR A O 1
ATOM 1648 N N . TRP A 1 203 ? -2.390 -6.815 4.701 1.00 96.75 203 TRP A N 1
ATOM 1649 C CA . TRP A 1 203 ? -1.806 -6.092 3.578 1.00 96.75 203 TRP A CA 1
ATOM 1650 C C . TRP A 1 203 ? -2.038 -6.842 2.266 1.00 96.75 203 TRP A C 1
ATOM 1652 O O . TRP A 1 203 ? -2.574 -6.271 1.312 1.00 96.75 203 TRP A O 1
ATOM 1662 N N . MET A 1 204 ? -1.735 -8.141 2.230 1.00 97.44 204 MET A N 1
ATOM 1663 C CA . MET A 1 204 ? -1.993 -8.998 1.072 1.00 97.44 204 MET A CA 1
ATOM 1664 C C . MET A 1 204 ? -3.460 -8.920 0.627 1.00 97.44 204 MET A C 1
ATOM 1666 O O . MET A 1 204 ? -3.756 -8.642 -0.537 1.00 97.44 204 MET A O 1
ATOM 1670 N N . LEU A 1 205 ? -4.401 -9.124 1.553 1.00 97.44 205 LEU A N 1
ATOM 1671 C CA . LEU A 1 205 ? -5.831 -9.087 1.242 1.00 97.44 205 LEU A CA 1
ATOM 1672 C C . LEU A 1 205 ? -6.295 -7.680 0.830 1.00 97.44 205 LEU A C 1
ATOM 1674 O O . LEU A 1 205 ? -7.184 -7.562 -0.019 1.00 97.44 205 LEU A O 1
ATOM 1678 N N . CYS A 1 206 ? -5.679 -6.619 1.360 1.00 96.12 206 CYS A N 1
ATOM 1679 C CA . CYS A 1 206 ? -5.872 -5.254 0.870 1.00 96.12 206 CYS A CA 1
ATOM 1680 C C . CYS A 1 206 ? -5.367 -5.062 -0.563 1.00 96.12 206 CYS A C 1
ATOM 1682 O O . CYS A 1 206 ? -6.035 -4.411 -1.362 1.00 96.12 206 CYS A O 1
ATOM 1684 N N . ALA A 1 207 ? -4.205 -5.610 -0.919 1.00 96.31 207 ALA A N 1
ATOM 1685 C CA . ALA A 1 207 ? -3.690 -5.528 -2.283 1.00 96.31 207 ALA A CA 1
ATOM 1686 C C . ALA A 1 207 ? -4.639 -6.234 -3.268 1.00 96.31 207 ALA A C 1
ATOM 1688 O O . ALA A 1 207 ? -5.018 -5.668 -4.298 1.00 96.31 207 ALA A O 1
ATOM 1689 N N . PHE A 1 208 ? -5.114 -7.421 -2.886 1.00 96.31 208 PHE A N 1
ATOM 1690 C CA . PHE A 1 208 ? -6.117 -8.185 -3.623 1.00 96.31 208 PHE A CA 1
ATOM 1691 C C . PHE A 1 208 ? -7.435 -7.419 -3.800 1.00 96.31 208 PHE A C 1
ATOM 1693 O O . PHE A 1 208 ? -7.984 -7.403 -4.904 1.00 96.31 208 PHE A O 1
ATOM 1700 N N . SER A 1 209 ? -7.920 -6.722 -2.765 1.00 94.31 209 SER A N 1
ATOM 1701 C CA . SER A 1 209 ? -9.172 -5.959 -2.856 1.00 94.31 209 SER A CA 1
ATOM 1702 C C . SER A 1 209 ? -9.069 -4.745 -3.781 1.00 94.31 209 SER A C 1
ATOM 1704 O O . SER A 1 209 ? -10.012 -4.447 -4.516 1.00 94.31 209 SER A O 1
ATOM 1706 N N . VAL A 1 210 ? -7.911 -4.077 -3.835 1.00 92.88 210 VAL A N 1
ATOM 1707 C CA . VAL A 1 210 ? -7.660 -2.957 -4.765 1.00 92.88 210 VAL A CA 1
ATOM 1708 C C . VAL A 1 210 ? -7.799 -3.384 -6.231 1.00 92.88 210 VAL A C 1
ATOM 1710 O O . VAL A 1 210 ? -8.198 -2.560 -7.066 1.00 92.88 210 VAL A O 1
ATOM 1713 N N . TYR A 1 211 ? -7.494 -4.648 -6.534 1.00 92.69 211 TYR A N 1
ATOM 1714 C CA . TYR A 1 211 ? -7.584 -5.263 -7.862 1.00 92.69 211 TYR A CA 1
ATOM 1715 C C . TYR A 1 211 ? -8.788 -6.196 -8.035 1.00 92.69 211 TYR A C 1
ATOM 1717 O O . TYR A 1 211 ? -8.866 -6.943 -9.010 1.00 92.69 211 TYR A O 1
ATOM 1725 N N . GLU A 1 212 ? -9.756 -6.099 -7.126 1.00 92.12 212 GLU A N 1
ATOM 1726 C CA . GLU A 1 212 ? -11.052 -6.769 -7.209 1.00 92.12 212 GLU A CA 1
ATOM 1727 C C . GLU A 1 212 ? -10.973 -8.306 -7.282 1.00 92.12 212 GLU A C 1
ATOM 1729 O O . GLU A 1 212 ? -11.791 -8.963 -7.938 1.00 92.12 212 GLU A O 1
ATOM 1734 N N . ILE A 1 213 ? -9.977 -8.897 -6.614 1.00 93.25 213 ILE A N 1
ATOM 1735 C CA . ILE A 1 213 ? -9.923 -10.347 -6.418 1.00 93.25 213 ILE A CA 1
ATOM 1736 C C . ILE A 1 213 ? -11.064 -10.742 -5.469 1.00 93.25 213 ILE A C 1
ATOM 1738 O O . ILE A 1 213 ? -11.170 -10.189 -4.373 1.00 93.25 213 ILE A O 1
ATOM 1742 N N . PRO A 1 214 ? -11.950 -11.671 -5.866 1.00 93.31 214 PRO A N 1
ATOM 1743 C CA . PRO A 1 214 ? -13.191 -11.884 -5.142 1.00 93.31 214 PRO A CA 1
ATOM 1744 C C . PRO A 1 214 ? -13.001 -12.770 -3.909 1.00 93.31 214 PRO A C 1
ATOM 1746 O O . PRO A 1 214 ? -12.143 -13.650 -3.860 1.00 93.31 214 PRO A O 1
ATOM 1749 N N . ARG A 1 215 ? -13.888 -12.583 -2.926 1.00 93.56 215 ARG A N 1
ATOM 1750 C CA . ARG A 1 215 ? -13.934 -13.358 -1.675 1.00 93.56 215 ARG A CA 1
ATOM 1751 C C . ARG A 1 215 ? -13.997 -14.872 -1.888 1.00 93.56 215 ARG A C 1
ATOM 1753 O O . ARG A 1 215 ? -13.486 -15.628 -1.070 1.00 93.56 215 ARG A O 1
ATOM 1760 N N . ASP A 1 216 ? -14.708 -15.307 -2.922 1.00 91.69 216 ASP A N 1
ATOM 1761 C CA . ASP A 1 216 ? -14.964 -16.716 -3.219 1.00 91.69 216 ASP A CA 1
ATOM 1762 C C . ASP A 1 216 ? -13.839 -17.376 -4.026 1.00 91.69 216 ASP A C 1
ATOM 1764 O O . ASP A 1 216 ? -13.911 -18.574 -4.312 1.00 91.69 216 ASP A O 1
ATOM 1768 N N . MET A 1 217 ? -12.783 -16.626 -4.365 1.00 91.94 217 MET A N 1
ATOM 1769 C CA . MET A 1 217 ? -11.567 -17.214 -4.899 1.00 91.94 217 MET A CA 1
ATOM 1770 C C . MET A 1 217 ? -1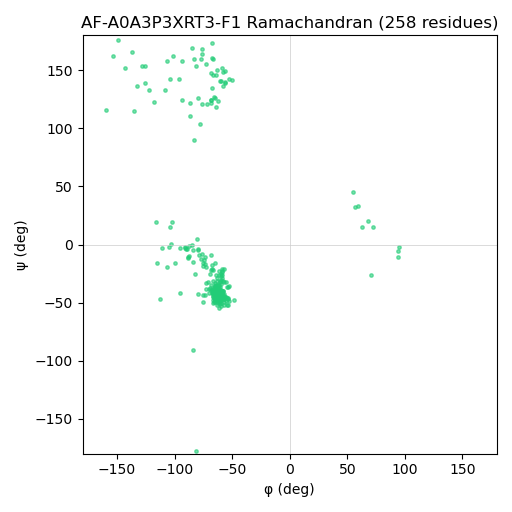0.985 -18.202 -3.885 1.00 91.94 217 MET A C 1
ATOM 1772 O O . MET A 1 217 ? -11.011 -17.986 -2.671 1.00 91.94 217 MET A O 1
ATOM 1776 N N . GLU A 1 218 ? -10.482 -19.318 -4.407 1.00 92.12 218 GLU A N 1
ATOM 1777 C CA . GLU A 1 218 ? -9.898 -20.381 -3.600 1.00 92.12 218 GLU A CA 1
ATOM 1778 C C . GLU A 1 218 ? -8.824 -19.812 -2.660 1.00 92.12 218 GLU A C 1
ATOM 1780 O O . GLU A 1 218 ? -8.109 -18.876 -3.014 1.00 92.12 218 GLU A O 1
ATOM 1785 N N . TYR A 1 219 ? -8.764 -20.349 -1.441 1.00 95.25 219 TYR A N 1
ATOM 1786 C CA . TYR A 1 219 ? -7.875 -19.930 -0.349 1.00 95.25 219 TYR A CA 1
ATOM 1787 C C . TYR A 1 219 ? -8.176 -18.579 0.321 1.00 95.25 219 TYR A C 1
ATOM 1789 O O . TYR A 1 219 ? -7.931 -18.478 1.525 1.00 95.25 219 TYR A O 1
ATOM 1797 N N . ILE A 1 220 ? -8.807 -17.598 -0.342 1.00 95.56 220 ILE A N 1
ATOM 1798 C CA . ILE A 1 220 ? -9.117 -16.285 0.270 1.00 95.56 220 ILE A CA 1
ATOM 1799 C C . ILE A 1 220 ? -9.883 -16.418 1.602 1.00 95.56 220 ILE A C 1
ATOM 1801 O O . ILE A 1 220 ? -9.429 -15.866 2.609 1.00 95.56 220 ILE A O 1
ATOM 1805 N N . PRO A 1 221 ? -10.967 -17.219 1.714 1.00 95.31 221 PRO A N 1
ATOM 1806 C CA . PRO A 1 221 ? -11.653 -17.391 2.994 1.00 95.31 221 PRO A CA 1
ATOM 1807 C C . PRO A 1 221 ? -10.786 -18.045 4.076 1.00 95.31 221 PRO A C 1
ATOM 1809 O O . PRO A 1 221 ? -11.031 -17.830 5.261 1.00 95.31 221 PRO A O 1
ATOM 1812 N N . ALA A 1 222 ? -9.821 -18.887 3.692 1.00 94.75 222 ALA A N 1
ATOM 1813 C CA . ALA A 1 222 ? -8.908 -19.532 4.629 1.00 94.75 222 ALA A CA 1
ATOM 1814 C C . ALA A 1 222 ? -7.853 -18.547 5.141 1.00 94.75 222 ALA A C 1
ATOM 1816 O O . ALA A 1 222 ? -7.645 -18.486 6.348 1.00 94.75 222 ALA A O 1
ATOM 1817 N N . MET A 1 223 ? -7.277 -17.725 4.260 1.00 95.38 223 MET A N 1
ATOM 1818 C CA . MET A 1 223 ? -6.369 -16.631 4.624 1.00 95.38 223 MET A CA 1
ATOM 1819 C C . MET A 1 223 ? -7.041 -15.660 5.602 1.00 95.38 223 MET A C 1
ATOM 1821 O O . MET A 1 223 ? -6.500 -15.364 6.661 1.00 95.38 223 MET A O 1
ATOM 1825 N N . MET A 1 224 ? -8.284 -15.254 5.321 1.00 95.06 224 MET A N 1
ATOM 1826 C CA . MET A 1 224 ? -9.046 -14.365 6.207 1.00 95.06 224 MET A CA 1
ATOM 1827 C C . MET A 1 224 ? -9.280 -14.938 7.611 1.00 95.06 224 MET A C 1
ATOM 1829 O O . MET A 1 224 ? -9.391 -14.181 8.574 1.00 95.06 224 MET A O 1
ATOM 1833 N N . ARG A 1 225 ? -9.399 -16.266 7.748 1.00 93.44 225 ARG A N 1
ATOM 1834 C CA . ARG A 1 225 ? -9.588 -16.916 9.056 1.00 93.44 225 ARG A CA 1
ATOM 1835 C C . ARG A 1 225 ? -8.323 -16.918 9.911 1.00 93.44 225 ARG A C 1
ATOM 1837 O O . ARG A 1 225 ? -8.457 -17.097 11.117 1.00 93.44 225 ARG A O 1
ATOM 1844 N N . GLN A 1 226 ? -7.151 -16.729 9.306 1.00 94.44 226 GLN A N 1
ATOM 1845 C CA . GLN A 1 226 ? -5.871 -16.686 10.013 1.00 94.44 226 GLN A CA 1
ATOM 1846 C C . GLN A 1 226 ? -5.562 -15.305 10.603 1.00 94.44 226 GLN A C 1
ATOM 1848 O O . GLN A 1 226 ? -4.726 -15.216 11.490 1.00 94.44 226 GLN A O 1
ATOM 1853 N N . ILE A 1 227 ? -6.271 -14.247 10.185 1.00 95.56 227 ILE A N 1
ATOM 1854 C CA . ILE A 1 227 ? -6.095 -12.913 10.772 1.00 95.56 227 ILE A CA 1
ATOM 1855 C C . ILE A 1 227 ? -6.511 -12.935 12.247 1.00 95.56 227 ILE A C 1
ATOM 1857 O O . ILE A 1 227 ? -7.688 -13.153 12.579 1.00 95.56 227 ILE A O 1
ATOM 1861 N N . HIS A 1 228 ? -5.542 -12.642 13.110 1.00 95.56 228 HIS A N 1
ATOM 1862 C CA . HIS A 1 228 ? -5.725 -12.408 14.529 1.00 95.56 228 HIS A CA 1
ATOM 1863 C C . HIS A 1 228 ? -5.841 -10.908 14.818 1.00 95.56 228 HIS A C 1
ATOM 1865 O O . HIS A 1 228 ? -5.192 -10.076 14.189 1.00 95.56 228 HIS A O 1
ATOM 1871 N N . GLN A 1 229 ? -6.713 -10.570 15.764 1.00 97.25 229 GLN A N 1
ATOM 1872 C CA . GLN A 1 229 ? -6.871 -9.216 16.278 1.00 97.25 229 GLN A CA 1
ATOM 1873 C C . GLN A 1 229 ? -6.635 -9.263 17.780 1.00 97.25 229 GLN A C 1
ATOM 1875 O O . GLN A 1 229 ? -7.209 -10.110 18.468 1.00 97.25 229 GLN A O 1
ATOM 1880 N N . GLU A 1 230 ? -5.823 -8.332 18.262 1.00 96.69 230 GLU A N 1
ATOM 1881 C CA . GLU A 1 230 ? -5.474 -8.200 19.666 1.00 96.69 230 GLU A CA 1
ATOM 1882 C C . GLU A 1 230 ? -6.677 -7.781 20.516 1.00 96.69 230 GLU A C 1
ATOM 1884 O O . GLU A 1 230 ? -7.661 -7.203 20.038 1.00 96.69 230 GLU A O 1
ATOM 1889 N N . GLY A 1 231 ? -6.584 -8.027 21.825 1.00 96.56 231 GLY A N 1
ATOM 1890 C CA . GLY A 1 231 ? -7.655 -7.702 22.773 1.00 96.56 231 GLY A CA 1
ATOM 1891 C C . GLY A 1 231 ? -7.998 -6.208 22.855 1.00 96.56 231 GLY A C 1
ATOM 1892 O O . GLY A 1 231 ? -9.111 -5.860 23.247 1.00 96.56 231 GLY A O 1
ATOM 1893 N N . ASP A 1 232 ? -7.073 -5.323 22.472 1.00 96.94 232 ASP A N 1
ATOM 1894 C CA . ASP A 1 232 ? -7.291 -3.873 22.409 1.00 96.94 232 ASP A CA 1
ATOM 1895 C C . ASP A 1 232 ? -7.876 -3.389 21.069 1.00 96.94 232 ASP A C 1
ATOM 1897 O O . ASP A 1 232 ? -8.152 -2.199 20.918 1.00 96.94 232 ASP A O 1
ATOM 1901 N N . GLY A 1 233 ? -8.097 -4.306 20.121 1.00 97.56 233 GLY A N 1
ATOM 1902 C CA . GLY A 1 233 ? -8.618 -4.033 18.787 1.00 97.56 233 GLY A CA 1
ATOM 1903 C C . GLY A 1 233 ? -7.553 -3.826 17.711 1.00 97.56 233 GLY A C 1
ATOM 1904 O O . GLY A 1 233 ? -7.924 -3.705 16.541 1.00 97.56 233 GLY A O 1
ATOM 1905 N N . SER A 1 234 ? -6.267 -3.800 18.063 1.00 98.06 234 SER A N 1
ATOM 1906 C CA . SER A 1 234 ? -5.185 -3.638 17.091 1.00 98.06 234 SER A CA 1
ATOM 1907 C C . SER A 1 234 ? -4.882 -4.909 16.296 1.00 98.06 234 SER A C 1
ATOM 1909 O O . SER A 1 234 ? -5.288 -6.017 16.650 1.00 98.06 234 SER A O 1
ATOM 1911 N N . ILE A 1 235 ? -4.165 -4.723 15.193 1.00 97.88 235 ILE A N 1
ATOM 1912 C CA . ILE A 1 235 ? -3.478 -5.780 14.452 1.00 97.88 235 ILE A CA 1
ATOM 1913 C C . ILE A 1 235 ? -1.983 -5.588 14.689 1.00 97.88 235 ILE A C 1
ATOM 1915 O O . ILE A 1 235 ? -1.486 -4.463 14.591 1.00 97.88 235 ILE A O 1
ATOM 1919 N N . GLU A 1 236 ? -1.275 -6.667 15.013 1.00 95.81 236 GLU A N 1
ATOM 1920 C CA . GLU A 1 236 ? 0.185 -6.651 15.117 1.00 95.81 236 GLU A CA 1
ATOM 1921 C C . GLU A 1 236 ? 0.837 -6.207 13.799 1.00 95.81 236 GLU A C 1
ATOM 1923 O O . GLU A 1 236 ? 0.323 -6.492 12.717 1.00 95.81 236 GLU A O 1
ATOM 1928 N N . SER A 1 237 ? 1.987 -5.541 13.874 1.00 92.88 237 SER A N 1
ATOM 1929 C CA . SER A 1 237 ? 2.759 -5.154 12.691 1.00 92.88 237 SER A CA 1
ATOM 1930 C C . SER A 1 237 ? 3.968 -6.069 12.508 1.00 92.88 237 SER A C 1
ATOM 1932 O O . SER A 1 237 ? 4.595 -6.431 13.501 1.00 92.88 237 SER A O 1
ATOM 1934 N N . GLU A 1 238 ? 4.308 -6.406 11.261 1.00 90.75 238 GLU A N 1
ATOM 1935 C CA . GLU A 1 238 ? 5.552 -7.113 10.924 1.00 90.75 238 GLU A CA 1
ATOM 1936 C C . GLU A 1 238 ? 6.794 -6.234 11.126 1.00 90.75 238 GLU A C 1
ATOM 1938 O O . GLU A 1 238 ? 7.876 -6.758 11.379 1.00 90.75 238 GLU A O 1
ATOM 1943 N N . ASP A 1 239 ? 6.618 -4.911 11.046 1.00 84.69 239 ASP A N 1
ATOM 1944 C CA . ASP A 1 239 ? 7.672 -3.923 11.266 1.00 84.69 239 ASP A CA 1
ATOM 1945 C C . ASP A 1 239 ? 7.835 -3.633 12.769 1.00 84.69 239 ASP A C 1
ATOM 1947 O O . ASP A 1 239 ? 8.584 -4.302 13.480 1.00 84.69 239 ASP A O 1
ATOM 1951 N N . ASP A 1 240 ? 7.108 -2.636 13.282 1.00 87.69 240 ASP A N 1
ATOM 1952 C CA . ASP A 1 240 ? 7.111 -2.264 14.694 1.00 87.69 240 ASP A CA 1
ATOM 1953 C C . ASP A 1 240 ? 5.760 -1.684 15.158 1.00 87.69 240 ASP A C 1
ATOM 1955 O O . ASP A 1 240 ? 4.817 -1.484 14.382 1.00 87.69 240 ASP A O 1
ATOM 1959 N N . ASP A 1 241 ? 5.665 -1.398 16.459 1.00 90.00 241 ASP A N 1
ATOM 1960 C CA . ASP A 1 241 ? 4.454 -0.890 17.109 1.00 90.00 241 ASP A CA 1
ATOM 1961 C C . ASP A 1 241 ? 3.930 0.436 16.528 1.00 90.00 241 ASP A C 1
ATOM 1963 O O . ASP A 1 241 ? 2.732 0.712 16.639 1.00 90.00 241 ASP A O 1
ATOM 1967 N N . SER A 1 242 ? 4.778 1.249 15.889 1.00 89.62 242 SER A N 1
ATOM 1968 C CA . SER A 1 242 ? 4.362 2.502 15.249 1.00 89.62 242 SER A CA 1
ATOM 1969 C C . SER A 1 242 ? 3.477 2.270 14.019 1.00 89.62 242 SER A C 1
ATOM 1971 O O . SER A 1 242 ? 2.657 3.1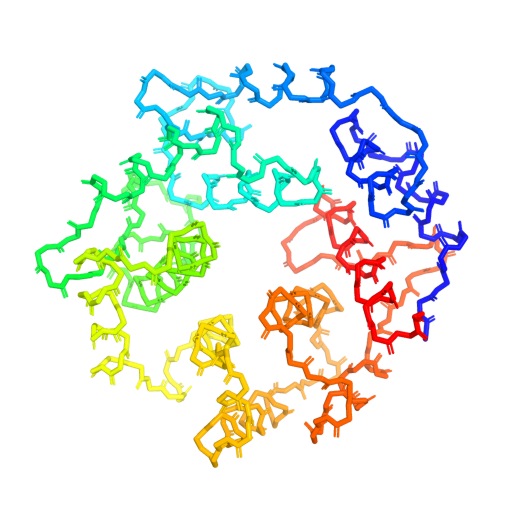27 13.687 1.00 89.62 242 SER A O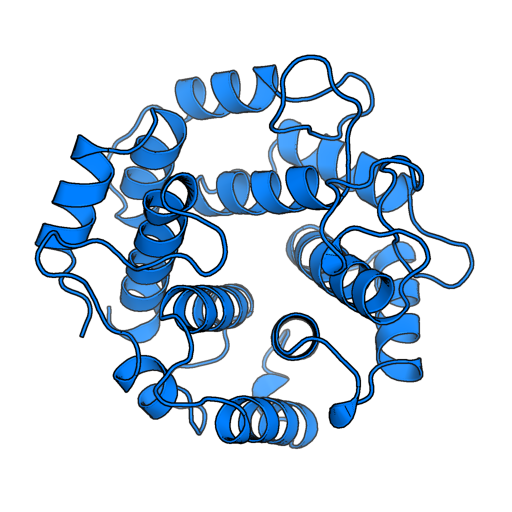 1
ATOM 1973 N N . TYR A 1 243 ? 3.541 1.080 13.414 1.00 92.94 243 TYR A N 1
ATOM 1974 C CA . TYR A 1 243 ? 2.750 0.701 12.241 1.00 92.94 243 TYR A CA 1
ATOM 1975 C C . TYR A 1 243 ? 1.460 -0.059 12.577 1.00 92.94 243 TYR A C 1
ATOM 1977 O O . TYR A 1 243 ? 0.644 -0.308 11.685 1.00 92.94 243 TYR A O 1
ATOM 1985 N N . LYS A 1 244 ? 1.196 -0.359 13.859 1.00 96.75 244 LYS A N 1
ATOM 1986 C CA . LYS A 1 244 ? -0.042 -1.038 14.295 1.00 96.75 244 LYS A CA 1
ATOM 1987 C C . LYS A 1 244 ? -1.309 -0.326 13.832 1.00 96.75 244 LYS A C 1
ATOM 1989 O O . LYS A 1 244 ? -2.296 -0.973 13.484 1.00 96.75 244 LYS A O 1
ATOM 1994 N N . VAL A 1 245 ? -1.310 1.009 13.801 1.00 97.94 245 VAL A N 1
ATOM 1995 C CA . VAL A 1 245 ? -2.469 1.776 13.315 1.00 97.94 245 VAL A CA 1
ATOM 1996 C C . VAL A 1 245 ? -2.702 1.526 11.823 1.00 97.94 245 VAL A C 1
ATOM 1998 O O . VAL A 1 245 ? -3.847 1.305 11.425 1.00 97.94 245 VAL A O 1
ATOM 2001 N N . ASN A 1 246 ? -1.643 1.486 11.007 1.00 97.06 246 ASN A N 1
ATOM 2002 C CA . ASN A 1 246 ? -1.765 1.165 9.586 1.00 97.06 246 ASN A CA 1
ATOM 2003 C C . ASN A 1 246 ? -2.236 -0.281 9.363 1.00 97.06 246 ASN A C 1
ATOM 2005 O O . ASN A 1 246 ? -3.191 -0.487 8.616 1.00 97.06 246 ASN A O 1
ATOM 2009 N N . ALA A 1 247 ? -1.653 -1.257 10.064 1.00 97.62 247 ALA A N 1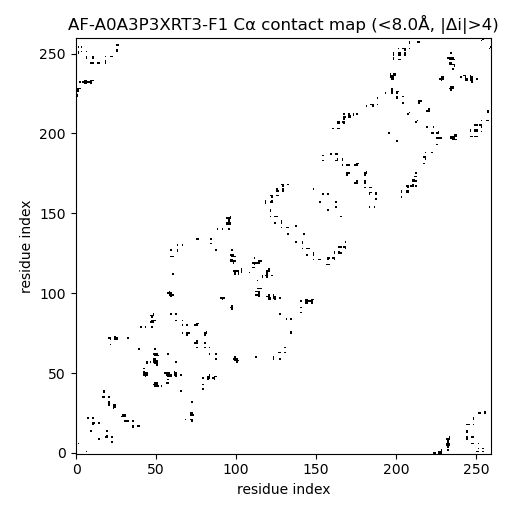
ATOM 2010 C CA . ALA A 1 247 ? -2.094 -2.653 9.998 1.00 97.62 247 ALA A CA 1
ATOM 2011 C C . ALA A 1 247 ? -3.579 -2.802 10.387 1.00 97.62 247 ALA A C 1
ATOM 2013 O O . ALA A 1 247 ? -4.357 -3.508 9.742 1.00 97.62 247 ALA A O 1
ATOM 2014 N N . THR A 1 248 ? -4.021 -2.056 11.404 1.00 98.50 248 THR A N 1
ATOM 2015 C CA . THR A 1 248 ? -5.427 -2.052 11.831 1.00 98.50 248 THR A CA 1
ATOM 2016 C C . THR A 1 248 ? -6.339 -1.401 10.781 1.00 98.50 248 THR A C 1
ATOM 2018 O O . THR A 1 248 ? -7.428 -1.911 10.517 1.00 98.50 248 THR A O 1
ATOM 2021 N N . LEU A 1 249 ? -5.906 -0.318 10.121 1.00 98.38 249 LEU A N 1
ATOM 2022 C CA . LEU A 1 249 ? -6.631 0.285 8.990 1.00 98.38 249 LEU A CA 1
ATOM 2023 C C . LEU A 1 249 ? -6.795 -0.702 7.825 1.00 98.38 249 LEU A C 1
ATOM 2025 O O . LEU A 1 249 ? -7.861 -0.764 7.210 1.00 98.38 249 LEU A O 1
ATOM 2029 N N . GLU A 1 250 ? -5.767 -1.496 7.534 1.00 97.88 250 GLU A N 1
ATOM 2030 C CA . GLU A 1 250 ? -5.819 -2.539 6.510 1.00 97.88 250 GLU A CA 1
ATOM 2031 C C . GLU A 1 250 ? -6.804 -3.649 6.873 1.00 97.88 250 GLU A C 1
ATOM 2033 O O . GLU A 1 250 ? -7.631 -4.021 6.041 1.00 97.88 250 GLU A O 1
ATOM 2038 N N . ALA A 1 251 ? -6.830 -4.112 8.124 1.00 97.75 251 ALA A N 1
ATOM 2039 C CA . ALA A 1 251 ? -7.867 -5.040 8.575 1.00 97.75 251 ALA A CA 1
ATOM 2040 C C . ALA A 1 251 ? -9.283 -4.475 8.384 1.00 97.75 251 ALA A C 1
ATOM 2042 O O . ALA A 1 251 ? -10.161 -5.171 7.866 1.00 97.75 251 ALA A O 1
ATOM 2043 N N . VAL A 1 252 ? -9.515 -3.202 8.724 1.00 98.19 252 VAL A N 1
ATOM 2044 C CA . VAL A 1 252 ? -10.818 -2.559 8.485 1.00 98.19 252 VAL A CA 1
ATOM 2045 C C . VAL A 1 252 ? -11.167 -2.586 6.991 1.00 98.19 252 VAL A C 1
ATOM 2047 O O . VAL A 1 252 ? -12.289 -2.943 6.636 1.00 98.19 252 VAL A O 1
ATOM 2050 N N . LYS A 1 253 ? -10.216 -2.298 6.095 1.00 97.38 253 LYS A N 1
ATOM 2051 C CA . LYS A 1 253 ? -10.427 -2.381 4.635 1.00 97.38 253 LYS A CA 1
ATOM 2052 C C . LYS A 1 253 ? -10.749 -3.799 4.164 1.00 97.38 253 LYS A C 1
ATOM 2054 O O . LYS A 1 253 ? -11.663 -3.974 3.360 1.00 97.38 253 LYS A O 1
ATOM 2059 N N . VAL A 1 254 ? -10.031 -4.804 4.666 1.00 97.19 254 VAL A N 1
ATOM 2060 C CA . VAL A 1 254 ? -10.293 -6.222 4.370 1.00 97.19 254 VAL A CA 1
ATOM 2061 C C . VAL A 1 254 ? -11.717 -6.590 4.772 1.00 97.19 254 VAL A C 1
ATOM 2063 O O . VAL A 1 254 ? -12.445 -7.182 3.976 1.00 97.19 254 VAL A O 1
ATOM 2066 N N . TYR A 1 255 ? -12.148 -6.200 5.972 1.00 96.75 255 TYR A N 1
ATOM 2067 C CA . TYR A 1 255 ? -13.519 -6.422 6.423 1.00 96.75 255 TYR A CA 1
ATOM 2068 C C . TYR A 1 255 ? -14.533 -5.732 5.499 1.00 96.75 255 TYR A C 1
ATOM 2070 O O . TYR A 1 255 ? -15.453 -6.384 5.007 1.00 96.75 255 TYR A O 1
ATOM 2078 N N . LYS A 1 256 ? -14.328 -4.443 5.202 1.00 95.94 256 LYS A N 1
ATOM 2079 C CA . LYS A 1 256 ? -15.219 -3.643 4.346 1.00 95.94 256 LYS A CA 1
ATOM 2080 C C . LYS A 1 256 ? -15.373 -4.187 2.928 1.00 95.94 256 LYS A C 1
ATOM 2082 O O . LYS A 1 256 ? -16.368 -3.874 2.295 1.00 95.94 256 LYS A O 1
ATOM 2087 N N . TYR A 1 257 ? -14.382 -4.911 2.413 1.00 95.81 257 TYR A N 1
ATOM 2088 C CA . TYR A 1 257 ? -14.422 -5.440 1.051 1.00 95.81 257 TYR A CA 1
ATOM 2089 C C . TYR A 1 257 ? -14.925 -6.887 0.979 1.00 95.81 257 TYR A C 1
ATOM 2091 O O . TYR A 1 257 ? -15.656 -7.248 0.062 1.00 95.81 257 TYR A O 1
ATOM 2099 N N . TYR A 1 258 ? -14.494 -7.744 1.907 1.00 95.75 258 TYR A N 1
ATOM 2100 C CA . TYR A 1 258 ? -14.765 -9.181 1.829 1.00 95.75 258 TYR A CA 1
ATOM 2101 C C . TYR A 1 258 ? -15.926 -9.646 2.714 1.00 95.75 258 TYR A C 1
ATOM 2103 O O . TYR A 1 258 ? -16.393 -10.776 2.547 1.00 95.75 258 TYR A O 1
ATOM 2111 N N . ILE A 1 259 ? -16.364 -8.846 3.686 1.00 92.44 259 ILE A N 1
ATOM 2112 C CA . ILE A 1 259 ? -17.416 -9.234 4.635 1.00 92.44 259 ILE A CA 1
ATOM 2113 C C . ILE A 1 259 ? -18.692 -8.421 4.435 1.00 92.44 259 ILE A C 1
ATOM 2115 O O . ILE A 1 259 ? -19.765 -9.027 4.416 1.00 92.44 259 ILE A O 1
ATOM 2119 N N . GLU A 1 260 ? -18.567 -7.101 4.306 1.00 89.69 260 GLU A N 1
ATOM 2120 C CA . GLU A 1 260 ? -19.678 -6.176 4.035 1.00 89.69 260 GLU A CA 1
ATOM 2121 C C . GLU A 1 260 ? -19.951 -6.035 2.534 1.00 89.69 260 GLU A C 1
ATOM 2123 O O . GLU A 1 260 ? -21.143 -6.110 2.157 1.00 89.69 260 GLU A O 1
#